Protein AF-A0A4Q2Y7Y5-F1 (afdb_monomer_lite)

Radius of gyration: 33.02 Å; chains: 1; bounding box: 94×94×62 Å

Foldseek 3Di:
DDDDDPVVVVVVVVVPDDDDDDDDDDDDDDDDDDPDDDDDPDDDDDDDDDDDPDDDDDDDDDDDDDDDDDDDDDDDDDDDDDDPDDPDDPPPPPPPPQAFDDPLQAQFFFKWKFFWAAADPQLQKTWTQTQDTDGDPRGPRNCNVVSHRDTHIEGFDWDQDPVRDTDGDPLRSVLSNQDDGQWIDMFGWGQDVVVNHTYGPDRGPHTDGNPPPDDPPPPPPPPDPPPPPPPDDDDDDDDDDDPDDDDDDDDDDDD

Sequence (255 aa):
SCHAPKWVERIARAAASAPADSNSKVPPAAPEPKPTETPPPAPPVPTPAPPAPAPSAPAPGPSVPAESTPPAPAPSKAGDPPIKTPAGAPVEPPRMIDGGVPPAAAGFQGTIKGCVETIGRKQSSFHMKLISATPDSEGKAAKPESLISAVVLVVQGMDRSPDNKWTPKPGHHEWIAAVKPGDLVTVRIRYYKPLNCFRLIEVPPEPVPCDIPLPPKPAVSKPSPVPPASDSSVVPPTAPAPPPQTPAPAQQAAK

Secondary structure (DSSP, 8-state):
--PPPTTHHHHHTTSS----------PPPPPPPPP-PPPPPPPPPPPPPPPPPPPPPPPPPPPPPP--PPPPPPPPPP--------S----PPP---TTPPPGGGTT-EEEEEEEEEEE-TTSSEEEEEEEEEEE-TT---S-GGGGTT-EEEEE--EEE-TTS-EEE-HHHHHHHHH--TTEEEEEEEEEEGGGTEEEESSPPSPPEE--S-PPP------PPPPPP------PPPPPPPPPPPPPPPP-----

Structure (mmCIF, N/CA/C/O backbone):
data_AF-A0A4Q2Y7Y5-F1
#
_entry.id   AF-A0A4Q2Y7Y5-F1
#
loop_
_atom_site.group_PDB
_atom_site.id
_atom_site.type_symbol
_atom_site.label_atom_id
_atom_site.label_alt_id
_atom_site.label_comp_id
_atom_site.label_asym_id
_atom_site.label_entity_id
_atom_site.label_seq_id
_atom_site.pdbx_PDB_ins_code
_atom_site.Cartn_x
_atom_site.Cartn_y
_atom_site.Cartn_z
_atom_site.occupancy
_atom_site.B_iso_or_equiv
_atom_site.auth_seq_id
_atom_site.auth_comp_id
_atom_site.auth_asym_id
_atom_site.auth_atom_id
_atom_site.pdbx_PDB_model_num
ATOM 1 N N . SER A 1 1 ? 13.979 -34.528 0.436 1.00 35.06 1 SER A N 1
ATOM 2 C CA . SER A 1 1 ? 14.559 -33.801 -0.708 1.00 35.06 1 SER A CA 1
ATOM 3 C C . SER A 1 1 ? 13.526 -32.882 -1.321 1.00 35.06 1 SER A C 1
ATOM 5 O O . SER A 1 1 ? 12.565 -33.359 -1.908 1.00 35.06 1 SER A O 1
ATOM 7 N N . CYS A 1 2 ? 13.672 -31.573 -1.122 1.00 33.53 2 CYS A N 1
ATOM 8 C CA . CYS A 1 2 ? 12.754 -30.575 -1.666 1.00 33.53 2 CYS A CA 1
ATOM 9 C C . CYS A 1 2 ? 13.192 -30.221 -3.091 1.00 33.53 2 CYS A C 1
ATOM 11 O O . CYS A 1 2 ? 14.282 -29.689 -3.286 1.00 33.53 2 CYS A O 1
ATOM 13 N N . HIS A 1 3 ? 12.358 -30.539 -4.081 1.00 35.41 3 HIS A N 1
ATOM 14 C CA . HIS A 1 3 ? 12.592 -30.150 -5.468 1.00 35.41 3 HIS A CA 1
ATOM 15 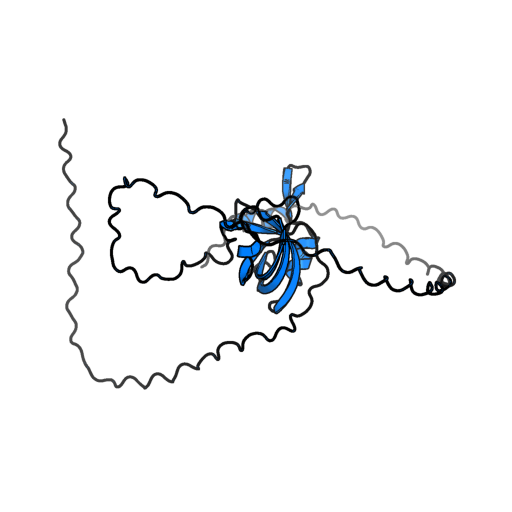C C . HIS A 1 3 ? 12.434 -28.633 -5.621 1.00 35.41 3 HIS A C 1
ATOM 17 O O . HIS A 1 3 ? 11.351 -28.085 -5.416 1.00 35.41 3 HIS A O 1
ATOM 23 N N . ALA A 1 4 ? 13.519 -27.958 -5.998 1.00 35.72 4 ALA A N 1
ATOM 24 C CA . ALA A 1 4 ? 13.473 -26.568 -6.423 1.00 35.72 4 ALA A CA 1
ATOM 25 C C . ALA A 1 4 ? 12.677 -26.439 -7.742 1.00 35.72 4 ALA A C 1
ATOM 27 O O . ALA A 1 4 ? 12.780 -27.304 -8.617 1.00 35.72 4 ALA A O 1
ATOM 28 N N . PRO A 1 5 ? 11.871 -25.378 -7.918 1.00 44.16 5 PRO A N 1
ATOM 29 C CA . PRO A 1 5 ? 11.086 -25.184 -9.131 1.00 44.16 5 PRO A CA 1
ATOM 30 C C . PRO A 1 5 ? 11.977 -24.781 -10.324 1.00 44.16 5 PRO A C 1
ATOM 32 O O . PRO A 1 5 ? 12.793 -23.864 -10.228 1.00 44.16 5 PRO A O 1
ATOM 35 N N . LYS A 1 6 ? 11.765 -25.441 -11.475 1.00 51.66 6 LYS A N 1
ATOM 36 C CA . LYS A 1 6 ? 12.567 -25.395 -12.726 1.00 51.66 6 LYS A CA 1
ATOM 37 C C . LYS A 1 6 ? 12.853 -24.005 -13.324 1.00 51.66 6 LYS A C 1
ATOM 39 O O . LYS A 1 6 ? 13.652 -23.891 -14.248 1.00 51.66 6 LYS A O 1
ATOM 44 N N . TRP A 1 7 ? 12.225 -22.935 -12.836 1.00 50.72 7 TRP A N 1
ATOM 45 C CA . TRP A 1 7 ? 12.519 -21.576 -13.304 1.00 50.72 7 TRP A CA 1
ATOM 46 C C . TRP A 1 7 ? 13.827 -21.011 -12.719 1.00 50.72 7 TRP A C 1
ATOM 48 O O . TRP A 1 7 ? 14.422 -20.127 -13.330 1.00 50.72 7 TRP A O 1
ATOM 58 N N . VAL A 1 8 ? 14.319 -21.565 -11.601 1.00 52.50 8 VAL A 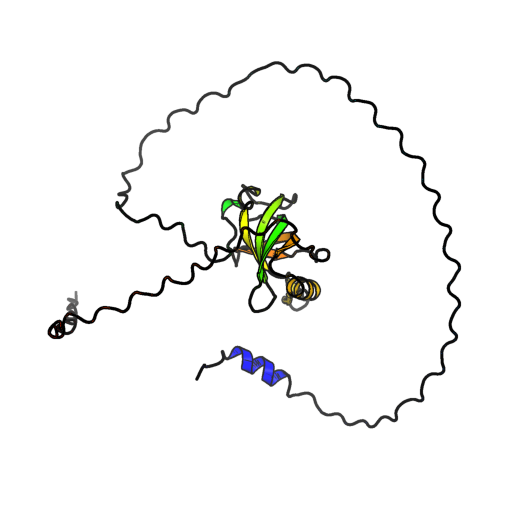N 1
ATOM 59 C CA . VAL A 1 8 ? 15.595 -21.169 -10.972 1.00 52.50 8 VAL A CA 1
ATOM 60 C C . VAL A 1 8 ? 16.810 -21.649 -11.789 1.00 52.50 8 VAL A C 1
ATOM 62 O O . VAL A 1 8 ? 17.796 -20.923 -11.903 1.00 52.50 8 VAL A O 1
ATOM 65 N N . GLU A 1 9 ? 16.726 -22.801 -12.468 1.00 46.69 9 GLU A N 1
ATOM 66 C CA . GLU A 1 9 ? 17.819 -23.315 -13.320 1.00 46.69 9 GLU A CA 1
ATOM 67 C C . GLU A 1 9 ? 18.062 -22.479 -14.589 1.00 46.69 9 GLU A C 1
ATOM 69 O O . GLU A 1 9 ? 19.177 -22.460 -15.113 1.00 46.69 9 GLU A O 1
ATOM 74 N N . ARG A 1 10 ? 17.061 -21.734 -15.081 1.00 51.25 10 ARG A N 1
ATOM 75 C CA . ARG A 1 10 ? 17.240 -20.873 -16.266 1.00 51.25 10 ARG A CA 1
ATOM 76 C C . ARG A 1 10 ? 18.040 -19.602 -15.982 1.00 51.25 10 ARG A C 1
ATOM 78 O O . ARG A 1 10 ? 18.665 -19.090 -16.903 1.00 51.25 10 ARG A O 1
ATOM 85 N N . ILE A 1 11 ? 18.059 -19.117 -14.740 1.00 53.19 11 ILE A N 1
ATOM 86 C CA . ILE A 1 11 ? 18.820 -17.913 -14.367 1.00 53.19 11 ILE A CA 1
ATOM 87 C C . ILE A 1 11 ? 20.290 -18.272 -14.102 1.00 53.19 11 ILE A C 1
ATOM 89 O O . ILE A 1 11 ? 21.182 -17.540 -14.521 1.00 53.19 11 ILE A O 1
ATOM 93 N N . ALA A 1 12 ? 20.562 -19.448 -13.526 1.00 47.31 12 ALA A N 1
ATOM 94 C CA . ALA A 1 12 ? 21.932 -19.916 -13.299 1.00 47.31 12 ALA A CA 1
ATOM 95 C C . ALA A 1 12 ? 22.695 -20.222 -14.604 1.00 47.31 12 ALA A C 1
ATOM 97 O O . ALA A 1 12 ? 23.907 -20.035 -14.669 1.00 47.31 12 ALA A O 1
ATOM 98 N N . ARG A 1 13 ? 22.001 -20.638 -15.675 1.00 45.50 13 ARG A N 1
ATOM 99 C CA . ARG A 1 13 ? 22.648 -20.956 -16.961 1.00 45.50 13 ARG A CA 1
ATOM 100 C C . ARG A 1 13 ? 22.966 -19.719 -17.822 1.00 45.50 13 ARG A C 1
ATOM 102 O O . ARG A 1 13 ? 23.762 -19.830 -18.745 1.00 45.50 13 ARG A O 1
ATOM 109 N N . ALA A 1 14 ? 22.411 -18.546 -17.506 1.00 42.81 14 ALA A N 1
ATOM 110 C CA . ALA A 1 14 ? 22.716 -17.296 -18.215 1.00 42.81 14 ALA A CA 1
ATOM 111 C C . ALA A 1 14 ? 23.972 -16.574 -17.681 1.00 42.81 14 ALA A C 1
ATOM 113 O O . ALA A 1 14 ? 24.512 -15.712 -18.365 1.00 42.81 14 ALA A O 1
ATOM 114 N N . ALA A 1 15 ? 24.470 -16.944 -16.495 1.00 46.69 15 ALA A N 1
ATOM 115 C CA . ALA A 1 15 ? 25.671 -16.351 -15.896 1.00 46.69 15 ALA A CA 1
ATOM 116 C C . ALA A 1 15 ? 26.984 -17.079 -16.265 1.00 46.69 15 ALA A C 1
ATOM 118 O O . ALA A 1 15 ? 28.058 -16.628 -15.885 1.00 46.69 15 ALA A O 1
ATOM 119 N N . ALA A 1 16 ? 26.917 -18.190 -17.009 1.00 46.44 16 ALA A N 1
ATOM 120 C CA . ALA A 1 16 ? 28.068 -19.048 -17.323 1.00 46.44 16 ALA A CA 1
ATOM 121 C C . ALA A 1 16 ? 28.578 -18.920 -18.775 1.00 46.44 16 ALA A C 1
ATOM 123 O O . ALA A 1 16 ? 29.271 -19.800 -19.278 1.00 46.44 16 ALA A O 1
ATOM 124 N N . SER A 1 17 ? 28.233 -17.845 -19.486 1.00 46.88 17 SER A N 1
ATOM 125 C CA . SER A 1 17 ? 28.748 -17.581 -20.839 1.00 46.88 17 SER A CA 1
ATOM 126 C C . SER A 1 17 ? 29.093 -16.106 -21.005 1.00 46.88 17 SER A C 1
ATOM 128 O O . SER A 1 17 ? 28.472 -15.390 -21.781 1.00 46.88 17 SER A O 1
ATOM 130 N N . ALA A 1 18 ? 30.090 -15.657 -20.247 1.00 47.81 18 ALA A N 1
ATOM 131 C CA . ALA A 1 18 ? 30.876 -14.486 -20.608 1.00 47.81 18 ALA A CA 1
ATOM 132 C C . ALA A 1 18 ? 32.252 -14.992 -21.083 1.00 47.81 18 ALA A C 1
ATOM 134 O O . ALA A 1 18 ? 32.882 -15.760 -20.349 1.00 47.81 18 ALA A O 1
ATOM 135 N N . PRO A 1 19 ? 32.706 -14.650 -22.301 1.00 49.81 19 PRO A N 1
ATOM 136 C CA . PRO A 1 19 ? 34.042 -15.007 -22.755 1.00 49.81 19 PRO A CA 1
ATOM 137 C C . PRO A 1 19 ? 35.094 -14.277 -21.911 1.00 49.81 19 PRO A C 1
ATOM 139 O O . PRO A 1 19 ? 34.982 -13.084 -21.632 1.00 49.81 19 PRO A O 1
ATOM 142 N N . ALA A 1 20 ? 36.108 -15.026 -21.484 1.00 51.50 20 ALA A N 1
ATOM 143 C CA . ALA A 1 20 ? 37.294 -14.500 -20.835 1.00 51.50 20 ALA A CA 1
ATOM 144 C C . ALA A 1 20 ? 38.213 -13.877 -21.896 1.00 51.50 20 ALA A C 1
ATOM 146 O O . ALA A 1 20 ? 39.019 -14.577 -22.505 1.00 51.50 20 ALA A O 1
ATOM 147 N N . ASP A 1 21 ? 38.093 -12.570 -22.116 1.00 46.44 21 ASP A N 1
ATOM 148 C CA . ASP A 1 21 ? 39.104 -11.799 -22.837 1.00 46.44 21 ASP A CA 1
ATOM 149 C C . ASP A 1 21 ? 40.183 -11.327 -21.855 1.00 46.44 21 ASP A C 1
ATOM 151 O O . ASP A 1 21 ? 40.022 -10.371 -21.094 1.00 46.44 21 ASP A O 1
ATOM 155 N N . SER A 1 22 ? 41.306 -12.045 -21.880 1.00 53.91 22 SER A N 1
ATOM 156 C CA . SER A 1 22 ? 42.586 -11.609 -21.330 1.00 53.91 22 SER A CA 1
ATOM 157 C C . SER A 1 22 ? 43.084 -10.395 -22.106 1.00 53.91 22 SER A C 1
ATOM 159 O O . SER A 1 22 ? 43.519 -10.520 -23.248 1.00 53.91 22 SER A O 1
ATOM 161 N N . ASN A 1 23 ? 43.112 -9.229 -21.465 1.00 47.34 23 ASN A N 1
ATOM 162 C CA . ASN A 1 23 ? 43.961 -8.135 -21.915 1.00 47.34 23 ASN A CA 1
ATOM 163 C C . ASN A 1 23 ? 44.661 -7.502 -20.709 1.00 47.34 23 ASN A C 1
ATOM 165 O O . ASN A 1 23 ? 44.086 -6.704 -19.969 1.00 47.34 23 ASN A O 1
ATOM 169 N N . SER A 1 24 ? 45.913 -7.910 -20.499 1.00 52.41 24 SER A N 1
ATOM 170 C CA . SER A 1 24 ? 46.836 -7.305 -19.544 1.00 52.41 24 SER A CA 1
ATOM 171 C C . SER A 1 24 ? 47.110 -5.862 -19.955 1.00 52.41 24 SER A C 1
ATOM 173 O O . SER A 1 24 ? 47.958 -5.597 -20.806 1.00 52.41 24 SER A O 1
ATOM 175 N N . LYS A 1 25 ? 46.398 -4.915 -19.341 1.00 51.75 25 LYS A N 1
ATOM 176 C CA . LYS A 1 25 ? 46.690 -3.488 -19.452 1.00 51.75 25 LYS A CA 1
ATOM 177 C C . LYS A 1 25 ? 47.296 -3.006 -18.138 1.00 51.75 25 LYS A C 1
ATOM 179 O O . LYS A 1 25 ? 46.678 -3.093 -17.083 1.00 51.75 25 LYS A O 1
ATOM 184 N N . VAL A 1 26 ? 48.537 -2.544 -18.245 1.00 55.25 26 VAL A N 1
ATOM 185 C CA . VAL A 1 26 ? 49.331 -1.875 -17.208 1.00 55.25 26 VAL A CA 1
ATOM 186 C C . VAL A 1 26 ? 48.464 -0.844 -16.464 1.00 55.25 26 VAL A C 1
ATOM 188 O O . VAL A 1 26 ? 47.755 -0.084 -17.132 1.00 55.25 26 VAL A O 1
ATOM 191 N N . PRO A 1 27 ? 48.487 -0.797 -15.117 1.00 55.88 27 PRO A N 1
ATOM 192 C CA . PRO A 1 27 ? 47.722 0.195 -14.373 1.00 55.88 27 PRO A CA 1
ATOM 193 C C . PRO A 1 27 ? 48.219 1.611 -14.721 1.00 55.88 27 PRO A C 1
ATOM 195 O O . PRO A 1 27 ? 49.431 1.841 -14.734 1.00 55.88 27 PRO A O 1
ATOM 198 N N . PRO A 1 28 ? 47.320 2.563 -15.026 1.00 62.41 28 PRO A N 1
ATOM 199 C CA . PRO A 1 28 ? 47.702 3.955 -15.216 1.00 62.41 28 PRO A CA 1
ATOM 200 C C . PRO A 1 28 ? 48.254 4.531 -13.906 1.00 62.41 28 PRO A C 1
ATOM 202 O O . PRO A 1 28 ? 47.794 4.184 -12.818 1.00 62.41 28 PRO A O 1
ATOM 205 N N . ALA A 1 29 ? 49.259 5.400 -14.032 1.00 66.12 29 ALA A N 1
ATOM 206 C CA . ALA A 1 29 ? 49.866 6.120 -12.921 1.00 66.12 29 ALA A CA 1
ATOM 207 C C . ALA A 1 29 ? 48.802 6.835 -12.072 1.00 66.12 29 ALA A C 1
ATOM 209 O O . ALA A 1 29 ? 47.801 7.330 -12.598 1.00 66.12 29 ALA A O 1
ATOM 210 N N . ALA A 1 30 ? 49.032 6.866 -10.758 1.00 70.88 30 ALA A N 1
ATOM 211 C CA . ALA A 1 30 ? 48.158 7.524 -9.798 1.00 70.88 30 ALA A CA 1
ATOM 212 C C . ALA A 1 30 ? 47.899 8.985 -10.223 1.00 70.88 30 ALA A C 1
ATOM 214 O O . ALA A 1 30 ? 48.859 9.690 -10.543 1.00 70.88 30 ALA A O 1
ATOM 215 N N . PRO A 1 31 ? 46.635 9.441 -10.252 1.00 66.38 31 PRO A N 1
ATOM 216 C CA . PRO A 1 31 ? 46.319 10.815 -10.616 1.00 66.38 31 PRO A CA 1
ATOM 217 C C . PRO A 1 31 ? 46.922 11.782 -9.591 1.00 66.38 31 PRO A C 1
ATOM 219 O O . PRO A 1 31 ? 46.813 11.560 -8.383 1.00 66.38 31 PRO A O 1
ATOM 222 N N . GLU A 1 32 ? 47.551 12.854 -10.077 1.00 70.44 32 GLU A N 1
ATOM 223 C CA . GLU A 1 32 ? 48.005 13.962 -9.236 1.00 70.44 32 GLU A CA 1
ATOM 224 C C . GLU A 1 32 ? 46.836 14.526 -8.407 1.00 70.44 32 GLU A C 1
ATOM 226 O O . GLU A 1 32 ? 45.703 14.604 -8.902 1.00 70.44 32 GLU A O 1
ATOM 231 N N . PRO A 1 33 ? 47.081 14.920 -7.144 1.00 69.56 33 PRO A N 1
ATOM 232 C CA . PRO A 1 33 ? 46.052 15.500 -6.296 1.00 69.56 33 PRO A CA 1
ATOM 233 C C . PRO A 1 33 ? 45.528 16.792 -6.930 1.00 69.56 33 PRO A C 1
ATOM 235 O O . PRO A 1 33 ? 46.255 17.770 -7.101 1.00 69.56 33 PRO A O 1
ATOM 238 N N . LYS A 1 34 ? 44.240 16.783 -7.286 1.00 72.19 34 LYS A N 1
ATOM 239 C CA . LYS A 1 34 ? 43.528 17.955 -7.798 1.00 72.19 34 LYS A CA 1
ATOM 240 C C . LYS A 1 34 ? 43.601 19.083 -6.751 1.00 72.19 34 LYS A C 1
ATOM 242 O O . LYS A 1 34 ? 43.356 18.799 -5.576 1.00 72.19 34 LYS A O 1
ATOM 247 N N . PRO A 1 35 ? 43.891 20.339 -7.141 1.00 70.56 35 PRO A N 1
ATOM 248 C CA . PRO A 1 35 ? 43.845 21.473 -6.226 1.00 70.56 35 PRO A CA 1
ATOM 249 C C . PRO A 1 35 ? 42.478 21.539 -5.544 1.00 70.56 35 PRO A C 1
ATOM 251 O O . PRO A 1 35 ? 41.444 21.523 -6.214 1.00 70.56 35 PRO A O 1
ATOM 254 N N . THR A 1 36 ? 42.477 21.586 -4.214 1.00 76.19 36 THR A N 1
ATOM 255 C CA . THR A 1 36 ? 41.274 21.820 -3.416 1.00 76.19 36 THR A CA 1
ATOM 256 C C . THR A 1 36 ? 40.763 23.219 -3.735 1.00 76.19 36 THR A C 1
ATOM 258 O O . THR A 1 36 ? 41.331 24.210 -3.279 1.00 76.19 36 THR A O 1
ATOM 261 N N . GLU A 1 37 ? 39.718 23.309 -4.556 1.00 72.00 37 GLU A N 1
ATOM 262 C CA . GLU A 1 37 ? 39.041 24.574 -4.814 1.00 72.00 37 GLU A CA 1
ATOM 263 C C . GLU A 1 37 ? 38.382 25.054 -3.519 1.00 72.00 37 GLU A C 1
ATOM 265 O O . GLU A 1 37 ? 37.555 24.361 -2.921 1.00 72.00 37 GLU A O 1
ATOM 270 N N . THR A 1 38 ? 38.783 26.244 -3.071 1.00 75.94 38 THR A N 1
ATOM 271 C CA . THR A 1 38 ? 38.128 26.964 -1.981 1.00 75.94 38 THR A CA 1
ATOM 272 C C . THR A 1 38 ? 36.647 27.121 -2.329 1.00 75.94 38 THR A C 1
ATOM 274 O O . THR A 1 38 ? 36.343 27.639 -3.408 1.00 75.94 38 THR A O 1
ATOM 277 N N . PRO A 1 39 ? 35.715 26.685 -1.462 1.00 79.88 39 PRO A N 1
ATOM 278 C CA . PRO A 1 39 ? 34.297 26.796 -1.757 1.00 79.88 39 PRO A CA 1
ATOM 279 C C . PRO A 1 39 ? 33.917 28.270 -1.962 1.00 79.88 39 PRO A C 1
ATOM 281 O O . PRO A 1 39 ? 34.424 29.139 -1.242 1.00 79.88 39 PRO A O 1
ATOM 284 N N . PRO A 1 40 ? 33.035 28.572 -2.931 1.00 82.50 40 PRO A N 1
ATOM 285 C CA . PRO A 1 40 ? 32.536 29.923 -3.123 1.00 82.50 40 PRO A CA 1
ATOM 286 C C . PRO A 1 40 ? 31.865 30.424 -1.833 1.00 82.50 40 PRO A C 1
ATOM 288 O O . PRO A 1 40 ? 31.285 29.622 -1.091 1.00 82.50 40 PRO A O 1
ATOM 291 N N . PRO A 1 41 ? 31.943 31.735 -1.541 1.00 83.19 41 PRO A N 1
ATOM 292 C CA . PRO A 1 41 ? 31.310 32.310 -0.36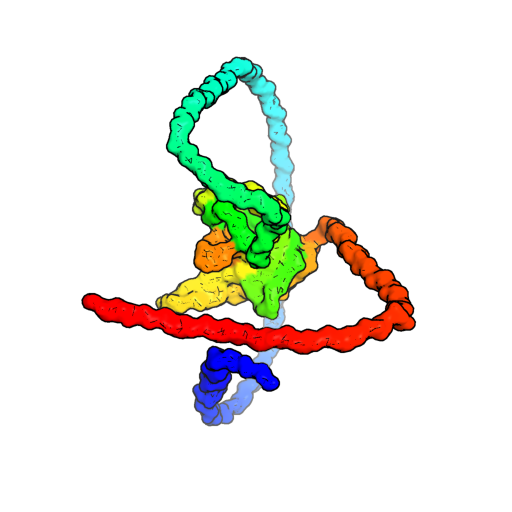3 1.00 83.19 41 PRO A CA 1
ATOM 293 C C . PRO A 1 41 ? 29.820 31.964 -0.344 1.00 83.19 41 PRO A C 1
ATOM 295 O O . PRO A 1 41 ? 29.145 32.009 -1.375 1.00 83.19 41 PRO A O 1
ATOM 298 N N . ALA A 1 42 ? 29.325 31.596 0.839 1.00 80.00 42 ALA A N 1
ATOM 299 C CA . ALA A 1 42 ? 27.927 31.249 1.031 1.00 80.00 42 ALA A CA 1
ATOM 300 C C . ALA A 1 42 ? 27.026 32.396 0.534 1.00 80.00 42 ALA A C 1
ATOM 302 O O . ALA A 1 42 ? 27.330 33.565 0.797 1.00 80.00 42 ALA A O 1
ATOM 303 N N . PRO A 1 43 ? 25.929 32.089 -0.183 1.00 84.31 43 PRO A N 1
ATOM 304 C CA . PRO A 1 43 ? 24.984 33.111 -0.600 1.00 84.31 43 PRO A CA 1
ATOM 305 C C . PRO A 1 43 ? 24.435 33.849 0.631 1.00 84.31 43 PRO A C 1
ATOM 307 O O . PRO A 1 43 ? 24.294 33.241 1.699 1.00 84.31 43 PRO A O 1
ATOM 310 N N . PRO A 1 44 ? 24.122 35.151 0.508 1.00 83.50 44 PRO A N 1
ATOM 311 C CA . PRO A 1 44 ? 23.546 35.914 1.604 1.00 83.50 44 PRO A CA 1
ATOM 312 C C . PRO A 1 44 ? 22.268 35.232 2.095 1.00 83.50 44 PRO A C 1
ATOM 314 O O . PRO A 1 44 ? 21.406 34.847 1.301 1.00 83.50 44 PRO A O 1
ATOM 317 N N . VAL A 1 45 ? 22.161 35.076 3.415 1.00 80.12 45 VAL A N 1
ATOM 318 C CA . VAL A 1 45 ? 20.962 34.539 4.060 1.00 80.12 45 VAL A CA 1
ATOM 319 C C . VAL A 1 45 ? 19.793 35.466 3.712 1.00 80.12 45 VAL A C 1
ATOM 321 O O . VAL A 1 45 ? 19.896 36.669 3.968 1.00 80.12 45 VAL A O 1
ATOM 324 N N . PRO A 1 46 ? 18.699 34.960 3.115 1.00 79.19 46 PRO A N 1
ATOM 325 C CA . PRO A 1 46 ? 17.551 35.793 2.801 1.00 79.19 46 PRO A CA 1
ATOM 326 C C . PRO A 1 46 ? 16.965 36.359 4.095 1.00 79.19 46 PRO A C 1
ATOM 328 O O . PRO A 1 46 ? 16.608 35.616 5.012 1.00 79.19 46 PRO A O 1
ATOM 331 N N . THR A 1 47 ? 16.871 37.687 4.162 1.00 85.69 47 THR A N 1
ATOM 332 C CA . THR A 1 47 ? 16.160 38.391 5.229 1.00 85.69 47 THR A CA 1
ATOM 333 C C . THR A 1 47 ? 14.718 37.877 5.276 1.00 85.69 47 THR A C 1
ATOM 335 O O . THR A 1 47 ? 14.051 37.888 4.236 1.00 85.69 47 THR A O 1
ATOM 338 N N . PRO A 1 48 ? 14.218 37.420 6.439 1.00 81.12 48 PRO A N 1
ATOM 339 C CA . PRO A 1 48 ? 12.846 36.952 6.569 1.00 81.12 48 PRO A CA 1
ATOM 340 C C . PRO A 1 48 ? 11.869 38.028 6.097 1.00 81.12 48 PRO A C 1
ATOM 342 O O . PRO A 1 48 ? 11.940 39.178 6.536 1.00 81.12 48 PRO A O 1
ATOM 345 N N . ALA A 1 49 ? 10.959 37.650 5.200 1.00 83.56 49 ALA A N 1
ATOM 346 C CA . ALA A 1 49 ? 9.853 38.512 4.822 1.00 83.56 49 ALA A CA 1
ATOM 347 C C . ALA A 1 49 ? 9.027 38.854 6.076 1.00 83.56 49 ALA A C 1
ATOM 349 O O . ALA A 1 49 ? 8.835 37.984 6.935 1.00 83.56 49 ALA A O 1
ATOM 350 N N . PRO A 1 50 ? 8.539 40.099 6.206 1.00 85.38 50 PRO A N 1
ATOM 351 C CA . PRO A 1 50 ? 7.658 40.464 7.301 1.00 85.38 50 PRO A CA 1
ATOM 352 C C . PRO A 1 50 ? 6.426 39.544 7.306 1.00 85.38 50 PRO A C 1
ATOM 354 O O . PRO A 1 50 ? 5.946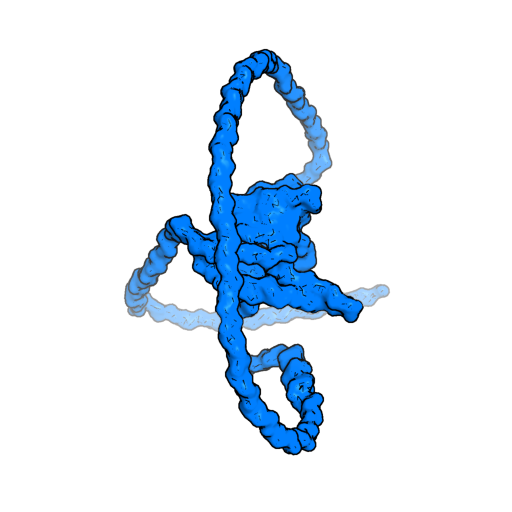 39.154 6.235 1.00 85.38 50 PRO A O 1
ATOM 357 N N . PRO A 1 51 ? 5.913 39.177 8.491 1.00 80.00 51 PRO A N 1
ATOM 358 C CA . PRO A 1 51 ? 4.747 38.314 8.598 1.00 80.00 51 PRO A CA 1
ATOM 359 C C . PRO A 1 51 ? 3.566 38.930 7.845 1.00 80.00 51 PRO A C 1
ATOM 361 O O . PRO A 1 51 ? 3.277 40.121 7.979 1.00 80.00 51 PRO A O 1
ATOM 364 N N . ALA A 1 52 ? 2.895 38.105 7.039 1.00 79.81 52 ALA A N 1
ATOM 365 C CA . ALA A 1 52 ? 1.686 38.505 6.340 1.00 79.81 52 ALA A CA 1
ATOM 366 C C . ALA A 1 52 ? 0.636 39.003 7.355 1.00 79.81 52 ALA A C 1
ATOM 368 O O . ALA A 1 52 ? 0.523 38.428 8.444 1.00 79.81 52 ALA A O 1
ATOM 369 N N . PRO A 1 53 ? -0.130 40.059 7.028 1.00 77.56 53 PRO A N 1
ATOM 370 C CA . PRO A 1 53 ? -1.196 40.541 7.894 1.00 77.56 53 PRO A CA 1
ATOM 371 C C . PRO A 1 53 ? -2.194 39.414 8.177 1.00 77.56 53 PRO A C 1
ATOM 373 O O . PRO A 1 53 ? -2.563 38.650 7.283 1.00 77.56 53 PRO A O 1
ATOM 376 N N . ALA A 1 54 ? -2.607 39.307 9.441 1.00 76.62 54 ALA A N 1
ATOM 377 C CA . ALA A 1 54 ? -3.560 38.302 9.885 1.00 76.62 54 ALA A CA 1
ATOM 378 C C . ALA A 1 54 ? -4.858 38.393 9.058 1.00 76.62 54 ALA A C 1
ATOM 380 O O . ALA A 1 54 ? -5.358 39.502 8.837 1.00 76.62 54 ALA A O 1
ATOM 381 N N . PRO A 1 55 ? -5.419 37.258 8.599 1.00 73.94 55 PRO A N 1
ATOM 382 C CA . PRO A 1 55 ? -6.678 37.262 7.871 1.00 73.94 55 PRO A CA 1
ATOM 383 C C . PRO A 1 55 ? -7.771 37.867 8.754 1.00 73.94 55 PRO A C 1
ATOM 385 O O . PRO A 1 55 ? -7.970 37.455 9.898 1.00 73.94 55 PRO A O 1
ATOM 388 N N . SER A 1 56 ? -8.461 38.876 8.222 1.00 73.88 56 SER A N 1
ATOM 389 C CA . SER A 1 56 ? -9.619 39.473 8.879 1.00 73.88 56 SER A CA 1
ATOM 390 C C . SER A 1 56 ? -10.684 38.407 9.129 1.00 73.88 56 SER A C 1
ATOM 392 O O . SER A 1 56 ? -10.926 37.544 8.283 1.00 73.88 56 SER A O 1
ATOM 394 N N . ALA A 1 57 ? -11.302 38.470 10.308 1.00 73.19 57 ALA A N 1
ATOM 395 C CA . ALA A 1 57 ? -12.340 37.541 10.724 1.00 73.19 57 ALA A CA 1
ATOM 396 C C . ALA A 1 57 ? -13.472 37.472 9.677 1.00 73.19 57 ALA A C 1
ATOM 398 O O . ALA A 1 57 ? -13.901 38.517 9.178 1.00 73.19 57 ALA A O 1
ATOM 399 N N . PRO A 1 58 ? -13.966 36.268 9.333 1.00 67.88 58 PRO A N 1
ATOM 400 C CA . PRO A 1 58 ? -15.077 36.125 8.406 1.00 67.88 58 PRO A CA 1
ATOM 401 C C . PRO A 1 58 ? -16.328 36.796 8.978 1.00 67.88 58 PRO A C 1
ATOM 403 O O . PRO A 1 58 ? -16.681 36.605 10.143 1.00 67.88 58 PRO A O 1
ATOM 406 N N . ALA A 1 59 ? -16.993 37.595 8.143 1.00 71.19 59 ALA A N 1
ATOM 407 C CA . ALA A 1 59 ? -18.271 38.200 8.480 1.00 71.19 59 ALA A CA 1
ATOM 408 C C . ALA A 1 59 ? -19.318 37.107 8.784 1.00 71.19 59 ALA A C 1
ATOM 410 O O . ALA A 1 59 ? -19.304 36.056 8.135 1.00 71.19 59 ALA A O 1
ATOM 411 N N . PRO A 1 60 ? -20.231 37.334 9.747 1.00 66.94 60 PRO A N 1
ATOM 412 C CA . PRO A 1 60 ? -21.298 36.393 10.061 1.00 66.94 60 PRO A CA 1
ATOM 413 C C . PRO A 1 60 ? -22.168 36.148 8.824 1.00 66.94 60 PRO A C 1
ATOM 415 O O . PRO A 1 60 ? -22.757 37.070 8.260 1.00 66.94 60 PRO A O 1
ATOM 418 N N . GLY A 1 61 ? -22.208 34.890 8.384 1.00 66.50 61 GLY A N 1
ATOM 419 C CA . GLY A 1 61 ? -23.010 34.468 7.241 1.00 66.50 61 GLY A CA 1
ATOM 420 C C . GLY A 1 61 ? -24.515 34.571 7.525 1.00 66.50 61 GLY A C 1
ATOM 421 O O . GLY A 1 61 ? -24.932 34.425 8.677 1.00 66.50 61 GLY A O 1
ATOM 422 N N . PRO A 1 62 ? -25.345 34.812 6.494 1.00 63.31 62 PRO A N 1
ATOM 423 C CA . PRO A 1 62 ? -26.792 34.867 6.648 1.00 63.31 62 PRO A CA 1
ATOM 424 C C . PRO A 1 62 ? -27.355 33.507 7.077 1.00 63.31 62 PRO A C 1
ATOM 426 O O . PRO A 1 62 ? -26.945 32.453 6.588 1.00 63.31 62 PRO A O 1
ATOM 429 N N . SER A 1 63 ? -28.318 33.550 7.995 1.00 59.19 63 SER A N 1
ATOM 430 C CA . SER A 1 63 ? -29.077 32.391 8.457 1.00 59.19 63 SER A CA 1
ATOM 431 C C . SER A 1 63 ? -29.827 31.746 7.292 1.00 59.19 63 SER A C 1
ATOM 433 O O . SER A 1 63 ? -30.704 32.363 6.689 1.00 59.19 63 SER A O 1
ATOM 435 N N . VAL A 1 64 ? -29.478 30.502 6.972 1.00 64.06 64 VAL A N 1
ATOM 436 C CA . VAL A 1 64 ? -30.219 29.689 6.003 1.00 64.06 64 VAL A CA 1
ATOM 437 C C . VAL A 1 64 ? -31.496 29.135 6.649 1.00 64.06 64 VAL A C 1
ATOM 439 O O . VAL A 1 64 ? -31.432 28.636 7.775 1.00 64.06 64 VAL A O 1
ATOM 442 N N . PRO A 1 65 ? -32.653 29.223 5.966 1.00 57.41 65 PRO A N 1
ATOM 443 C CA . PRO A 1 65 ? -33.909 28.668 6.446 1.00 57.41 65 PRO A CA 1
ATOM 444 C C . PRO A 1 65 ? -33.897 27.138 6.418 1.00 57.41 65 PRO A C 1
ATOM 446 O O . PRO A 1 65 ? -33.227 26.500 5.605 1.00 57.41 65 PRO A O 1
ATOM 449 N N . ALA A 1 66 ? -34.660 26.574 7.347 1.00 57.53 66 ALA A N 1
ATOM 450 C CA . ALA A 1 66 ? -34.881 25.152 7.496 1.00 57.53 66 ALA A CA 1
ATOM 451 C C . ALA A 1 66 ? -35.628 24.538 6.297 1.00 57.53 66 ALA A C 1
ATOM 453 O O . ALA A 1 66 ? -36.440 25.191 5.650 1.00 57.53 66 ALA A O 1
ATOM 454 N N . GLU A 1 67 ? -35.414 23.228 6.156 1.00 46.47 67 GLU A N 1
ATOM 455 C CA . GLU A 1 67 ? -36.393 22.244 5.687 1.00 46.47 67 GLU A CA 1
ATOM 456 C C . GLU A 1 67 ? -36.532 21.991 4.175 1.00 46.47 67 GLU A C 1
ATOM 458 O O . GLU A 1 67 ? -37.013 22.801 3.388 1.00 46.47 67 GLU A O 1
ATOM 463 N N . SER A 1 68 ? -36.222 20.749 3.795 1.00 44.69 68 SER A N 1
ATOM 464 C CA . SER A 1 68 ? -37.137 19.904 3.020 1.00 44.69 68 SER A CA 1
ATOM 465 C C . SER A 1 68 ? -36.719 18.445 3.184 1.00 44.69 68 SER A C 1
ATOM 467 O O . SER A 1 68 ? -35.709 17.994 2.644 1.00 44.69 68 SER A O 1
ATOM 469 N N . THR A 1 69 ? -37.493 17.714 3.983 1.00 59.56 69 THR A N 1
ATOM 470 C CA . THR A 1 69 ? -37.410 16.258 4.124 1.00 59.56 69 THR A CA 1
ATOM 471 C C . THR A 1 69 ? -37.777 15.604 2.783 1.00 59.56 69 THR A C 1
ATOM 473 O O . THR A 1 69 ? -38.830 15.928 2.232 1.00 59.56 69 THR A O 1
ATOM 476 N N . PRO A 1 70 ? -36.961 14.688 2.229 1.00 61.16 70 PRO A N 1
ATOM 477 C CA . PRO A 1 70 ? -37.322 13.974 1.008 1.00 61.16 70 PRO A CA 1
ATOM 478 C C . PRO A 1 70 ? -38.478 12.983 1.255 1.00 61.16 70 PRO A C 1
ATOM 480 O O . PRO A 1 70 ? -38.573 12.405 2.342 1.00 61.16 70 PRO A O 1
ATOM 483 N N . PRO A 1 71 ? -39.354 12.751 0.258 1.00 60.09 71 PRO A N 1
ATOM 484 C CA . PRO A 1 71 ? -40.464 11.815 0.381 1.00 60.09 71 PRO A CA 1
ATOM 485 C C . PRO A 1 71 ? -39.980 10.364 0.512 1.00 60.09 71 PRO A C 1
ATOM 487 O O . PRO A 1 71 ? -38.989 9.950 -0.092 1.00 60.09 71 PRO A O 1
ATOM 490 N N . ALA A 1 72 ? -40.720 9.590 1.307 1.00 58.75 72 ALA A N 1
ATOM 491 C CA . ALA A 1 72 ? -40.488 8.172 1.539 1.00 58.75 72 ALA A CA 1
ATOM 492 C C . ALA A 1 72 ? -40.561 7.348 0.231 1.00 58.75 72 ALA A C 1
ATOM 494 O O . ALA A 1 72 ? -41.436 7.601 -0.603 1.00 58.75 72 ALA A O 1
ATOM 495 N N . PRO A 1 73 ? -39.693 6.335 0.044 1.00 55.97 73 PRO A N 1
ATOM 496 C CA . PRO A 1 73 ? -39.752 5.454 -1.117 1.00 55.97 73 PRO A CA 1
ATOM 497 C C . PRO A 1 73 ? -40.974 4.522 -1.065 1.00 55.97 73 PRO A C 1
ATOM 499 O O . PRO A 1 73 ? -41.318 3.961 -0.025 1.00 55.97 73 PRO A O 1
ATOM 502 N N . ALA A 1 74 ? -41.620 4.355 -2.221 1.00 54.47 74 ALA A N 1
ATOM 503 C CA . ALA A 1 74 ? -42.789 3.505 -2.424 1.00 54.47 74 ALA A CA 1
ATOM 504 C C . ALA A 1 74 ? -42.492 2.001 -2.205 1.00 54.47 74 ALA A C 1
ATOM 506 O O . ALA A 1 74 ? -41.377 1.545 -2.482 1.00 54.47 74 ALA A O 1
ATOM 507 N N . PRO A 1 75 ? -43.488 1.199 -1.773 1.00 53.62 75 PRO A N 1
ATOM 508 C CA . PRO A 1 75 ? -43.329 -0.240 -1.587 1.00 53.62 75 PRO A CA 1
ATOM 509 C C . PRO A 1 75 ? -43.157 -0.954 -2.937 1.00 53.62 75 PRO A C 1
ATOM 511 O O . PRO A 1 75 ? -44.056 -0.968 -3.779 1.00 53.62 75 PRO A O 1
ATOM 514 N N . SER A 1 76 ? -41.986 -1.564 -3.138 1.00 54.41 76 SER A N 1
ATOM 515 C CA . SER A 1 76 ? -41.722 -2.436 -4.285 1.00 54.41 76 SER A CA 1
ATOM 516 C C . SER A 1 76 ? -42.492 -3.750 -4.152 1.00 54.41 76 SER A C 1
ATOM 518 O O . SER A 1 76 ? -42.495 -4.392 -3.103 1.00 54.41 76 SER A O 1
ATOM 520 N N . LYS A 1 77 ? -43.167 -4.116 -5.244 1.00 43.16 77 LYS A N 1
ATOM 521 C CA . LYS A 1 77 ? -43.980 -5.322 -5.405 1.00 43.16 77 LYS A CA 1
ATOM 522 C C . LYS A 1 77 ? -43.183 -6.595 -5.117 1.00 43.16 77 LYS A C 1
ATOM 524 O O . LYS A 1 77 ? -42.095 -6.797 -5.643 1.00 43.16 77 LYS A O 1
ATOM 529 N N . ALA A 1 78 ? -43.816 -7.458 -4.330 1.00 47.09 78 ALA A N 1
ATOM 530 C CA . ALA A 1 78 ? -43.455 -8.842 -4.086 1.00 47.09 78 ALA A CA 1
ATOM 531 C C . ALA A 1 78 ? -43.431 -9.663 -5.384 1.00 47.09 78 ALA A C 1
ATOM 533 O O . ALA A 1 78 ? -44.352 -9.563 -6.198 1.00 47.09 78 ALA A O 1
ATOM 534 N N . GLY A 1 79 ? -42.409 -10.505 -5.542 1.00 49.41 79 GLY A N 1
ATOM 535 C CA . GLY A 1 79 ? -42.349 -11.455 -6.648 1.00 49.41 79 GLY A CA 1
ATOM 536 C C . GLY A 1 79 ? -41.007 -12.149 -6.851 1.00 49.41 79 GLY A C 1
ATOM 537 O O . GLY A 1 79 ? -40.630 -12.332 -7.999 1.00 49.41 79 GLY A O 1
ATOM 538 N N . ASP A 1 80 ? -40.306 -12.548 -5.786 1.00 46.69 80 ASP A N 1
ATOM 539 C CA . ASP A 1 80 ? -39.184 -13.491 -5.894 1.00 46.69 80 ASP A CA 1
ATOM 540 C C . ASP A 1 80 ? -39.485 -14.750 -5.061 1.00 46.69 80 ASP A C 1
ATOM 542 O O . ASP A 1 80 ? -39.938 -14.629 -3.916 1.00 46.69 80 ASP A O 1
ATOM 546 N N . PRO A 1 81 ? -39.305 -15.964 -5.619 1.00 59.88 81 PRO A N 1
ATOM 547 C CA . PRO A 1 81 ? -39.584 -17.210 -4.917 1.00 59.88 81 PRO A CA 1
ATOM 548 C C . PRO A 1 81 ? -38.592 -17.448 -3.763 1.00 59.88 81 PRO A C 1
ATOM 550 O O . PRO A 1 81 ? -37.452 -16.981 -3.802 1.00 59.88 81 PRO A O 1
ATOM 553 N N . PRO A 1 82 ? -38.998 -18.203 -2.726 1.00 50.88 82 PRO A N 1
ATOM 554 C CA . PRO A 1 82 ? -38.206 -18.384 -1.517 1.00 50.88 82 PRO A CA 1
ATOM 555 C C . PRO A 1 82 ? -36.906 -19.142 -1.808 1.00 50.88 82 PRO A C 1
ATOM 557 O O . PRO A 1 82 ? -36.904 -20.353 -2.042 1.00 50.88 82 PRO A O 1
ATOM 560 N N . ILE A 1 83 ? -35.780 -18.431 -1.726 1.00 43.31 83 ILE A N 1
ATOM 561 C CA . ILE A 1 83 ? -34.463 -19.049 -1.584 1.00 43.31 83 ILE A CA 1
ATOM 562 C C . ILE A 1 83 ? -34.447 -19.747 -0.222 1.00 43.31 83 ILE A C 1
ATOM 564 O O . ILE A 1 83 ? -34.496 -19.119 0.835 1.00 43.31 83 ILE A O 1
ATOM 568 N N . LYS A 1 84 ? -34.413 -21.078 -0.261 1.00 40.22 84 LYS A N 1
ATOM 569 C CA . LYS A 1 84 ? -34.184 -21.950 0.892 1.00 40.22 84 LYS A CA 1
ATOM 570 C C . LYS A 1 84 ? -32.794 -21.641 1.461 1.00 40.22 84 LYS A C 1
ATOM 572 O O . LYS A 1 84 ? -31.794 -22.145 0.960 1.00 40.22 84 LYS A O 1
ATOM 577 N N . THR A 1 85 ? -32.731 -20.814 2.498 1.00 41.94 85 THR A N 1
ATOM 578 C CA . THR A 1 85 ? -31.522 -20.616 3.307 1.00 41.94 85 THR A CA 1
ATOM 579 C C . THR A 1 85 ? -31.318 -21.851 4.191 1.00 41.94 85 THR A C 1
ATOM 581 O O . THR A 1 85 ? -32.174 -22.119 5.038 1.00 41.94 85 THR A O 1
ATOM 584 N N . PRO A 1 86 ? -30.238 -22.637 4.030 1.00 46.22 86 PRO A N 1
ATOM 585 C CA . PRO A 1 86 ? -29.922 -23.691 4.984 1.00 46.22 86 PRO A CA 1
ATOM 586 C C . PRO A 1 86 ? -29.521 -23.066 6.325 1.00 46.22 86 PRO A C 1
ATOM 588 O O . PRO A 1 86 ? -28.649 -22.200 6.402 1.00 46.22 86 PRO A O 1
ATOM 591 N N . ALA A 1 87 ? -30.198 -23.502 7.383 1.00 48.59 87 ALA A N 1
ATOM 592 C CA . ALA A 1 87 ? -29.908 -23.130 8.756 1.00 48.59 87 ALA A CA 1
ATOM 593 C C . ALA A 1 87 ? -28.547 -23.691 9.206 1.00 48.59 87 ALA A C 1
ATOM 595 O O . ALA A 1 87 ? -28.241 -24.855 8.958 1.00 48.59 87 ALA A O 1
ATOM 596 N N . GLY A 1 88 ? -27.777 -22.881 9.939 1.00 47.22 88 GLY A N 1
ATOM 597 C CA . GLY A 1 88 ? -26.803 -23.402 10.905 1.00 47.22 88 GLY A CA 1
ATOM 598 C C . GLY A 1 88 ? -25.366 -23.630 10.427 1.00 47.22 88 GLY A C 1
ATOM 599 O O . GLY A 1 88 ? -24.693 -24.493 10.973 1.00 47.22 88 GLY A O 1
ATOM 600 N N . ALA A 1 89 ? -24.883 -22.864 9.451 1.00 38.62 89 ALA A N 1
ATOM 601 C CA . ALA A 1 89 ? -23.471 -22.481 9.335 1.00 38.62 89 ALA A CA 1
ATOM 602 C C . ALA A 1 89 ? -23.020 -21.575 10.506 1.00 38.62 89 ALA A C 1
ATOM 604 O O . ALA A 1 89 ? -23.595 -20.485 10.561 1.00 38.62 89 ALA A O 1
ATOM 605 N N . PRO A 1 90 ? -22.054 -21.870 11.407 1.00 44.53 90 PRO A N 1
ATOM 606 C CA . PRO A 1 90 ? -21.378 -20.786 12.119 1.00 44.53 90 PRO A CA 1
ATOM 607 C C . PRO A 1 90 ? -20.877 -19.812 11.052 1.00 44.53 90 PRO A C 1
ATOM 609 O O . PRO A 1 90 ? -20.161 -20.227 10.141 1.00 44.53 90 PRO A O 1
ATOM 612 N N . VAL A 1 91 ? -21.309 -18.550 11.106 1.00 35.34 91 VAL A N 1
ATOM 613 C CA . VAL A 1 91 ? -20.757 -17.492 10.256 1.00 35.34 91 VAL A CA 1
ATOM 614 C C . VAL A 1 91 ? -19.323 -17.291 10.728 1.00 35.34 91 VAL A C 1
ATOM 616 O O . VAL A 1 91 ? -19.035 -16.457 11.581 1.00 35.34 91 VAL A O 1
ATOM 619 N N . GLU A 1 92 ? -18.426 -18.140 10.235 1.00 31.97 92 GLU A N 1
ATOM 620 C CA . GLU A 1 92 ? -17.003 -17.890 10.303 1.00 31.97 92 GLU A CA 1
ATOM 621 C C . GLU A 1 92 ? -16.809 -16.589 9.514 1.00 31.97 92 GLU A C 1
ATOM 623 O O . GLU A 1 92 ? -17.233 -16.529 8.350 1.00 31.97 92 GLU A O 1
ATOM 628 N N . PRO A 1 93 ? -16.286 -15.511 10.133 1.00 41.12 93 PRO A N 1
ATOM 629 C CA . PRO A 1 93 ? -16.030 -14.278 9.407 1.00 41.12 93 PRO A CA 1
ATOM 630 C C . PRO A 1 93 ? -15.229 -14.659 8.163 1.00 41.12 93 PRO A C 1
ATOM 632 O O . PRO A 1 93 ? -14.302 -15.469 8.287 1.00 41.12 93 PRO A O 1
ATOM 635 N N . PRO A 1 94 ? -15.617 -14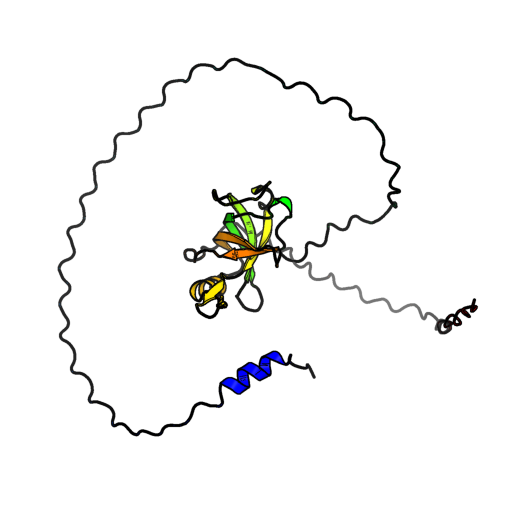.176 6.967 1.00 34.50 94 PRO A N 1
ATOM 636 C CA . PRO A 1 94 ? -14.999 -14.602 5.724 1.00 34.50 94 PRO A CA 1
ATOM 637 C C . PRO A 1 94 ? -13.495 -14.515 5.912 1.00 34.50 94 PRO A C 1
ATOM 639 O O . PRO A 1 94 ? -12.984 -13.445 6.252 1.00 34.50 94 PRO A O 1
ATOM 642 N N . ARG A 1 95 ? -12.810 -15.656 5.769 1.00 38.19 95 ARG A N 1
ATOM 643 C CA . ARG A 1 95 ? -11.351 -15.717 5.752 1.00 38.19 95 ARG A CA 1
ATOM 644 C C . ARG A 1 95 ? -10.920 -14.819 4.604 1.00 38.19 95 ARG A C 1
ATOM 646 O O . ARG A 1 95 ? -10.902 -15.250 3.452 1.00 38.19 95 ARG A O 1
ATOM 653 N N . MET A 1 96 ? -10.694 -13.539 4.899 1.00 39.56 96 MET A N 1
ATOM 654 C CA . MET A 1 96 ? -10.140 -12.598 3.948 1.00 39.56 96 MET A CA 1
ATOM 655 C C . MET A 1 96 ? -8.830 -13.223 3.521 1.00 39.56 96 MET A C 1
ATOM 657 O O . MET A 1 96 ? -7.949 -13.452 4.344 1.00 39.56 96 MET A O 1
ATOM 661 N N . ILE A 1 97 ? -8.757 -13.559 2.240 1.00 46.84 97 ILE A N 1
ATOM 662 C CA . ILE A 1 97 ? -7.514 -13.905 1.573 1.00 46.84 97 ILE A CA 1
ATOM 663 C C . ILE A 1 97 ? -6.528 -12.810 1.982 1.00 46.84 97 ILE A C 1
ATOM 665 O O . ILE A 1 97 ? -6.815 -11.637 1.729 1.00 46.84 97 ILE A O 1
ATOM 669 N N . ASP A 1 98 ? -5.467 -13.194 2.696 1.00 57.31 98 ASP A N 1
ATOM 670 C CA . ASP A 1 98 ? -4.448 -12.305 3.258 1.00 57.31 98 ASP A CA 1
ATOM 671 C C . ASP A 1 98 ? -4.221 -11.072 2.356 1.00 57.31 98 ASP A C 1
ATOM 673 O O . ASP A 1 98 ? -3.682 -11.186 1.254 1.00 57.31 98 ASP A O 1
ATOM 677 N N . GLY A 1 99 ? -4.692 -9.896 2.794 1.00 64.31 99 GLY A N 1
ATOM 678 C CA . GLY A 1 99 ? -4.366 -8.603 2.176 1.00 64.31 99 GLY A CA 1
ATOM 679 C C . GLY A 1 99 ? -5.177 -8.133 0.959 1.00 64.31 99 GLY A C 1
ATOM 680 O O . GLY A 1 99 ? -4.743 -7.190 0.292 1.00 64.31 99 GLY A O 1
ATOM 681 N N . GLY A 1 100 ? -6.320 -8.734 0.624 1.00 83.12 100 GLY A N 1
ATOM 682 C CA . GLY A 1 100 ? -7.138 -8.284 -0.515 1.00 83.12 100 GLY A CA 1
ATOM 683 C C . GLY A 1 100 ? -7.799 -6.905 -0.330 1.00 83.12 100 GLY A C 1
ATOM 684 O O . GLY A 1 100 ? -8.272 -6.567 0.752 1.00 83.12 100 GLY A O 1
ATOM 685 N N . VAL A 1 101 ? -7.896 -6.114 -1.407 1.00 91.75 101 VAL A N 1
ATOM 686 C CA . VAL A 1 101 ? -8.658 -4.848 -1.404 1.00 91.75 101 VAL A CA 1
ATOM 687 C C . VAL A 1 101 ? -10.169 -5.143 -1.315 1.00 91.75 101 VAL A C 1
ATOM 689 O O . VAL A 1 101 ? -10.658 -5.973 -2.093 1.00 91.75 101 VAL A O 1
ATOM 692 N N . PRO A 1 102 ? -10.929 -4.477 -0.417 1.00 93.25 102 PRO A N 1
ATOM 693 C CA . PRO A 1 102 ? -12.381 -4.617 -0.337 1.00 93.25 102 PRO A CA 1
ATOM 694 C C . PRO A 1 102 ? -13.065 -4.310 -1.681 1.00 93.25 102 PRO A C 1
ATOM 696 O O . PRO A 1 102 ? -12.701 -3.326 -2.328 1.00 93.25 102 PRO A O 1
ATOM 699 N N . PRO A 1 103 ? -14.102 -5.065 -2.099 1.00 92.94 103 PRO A N 1
ATOM 700 C CA . PRO A 1 103 ? -14.763 -4.846 -3.390 1.00 92.94 103 PRO A CA 1
ATOM 701 C C . PRO A 1 103 ? -15.296 -3.420 -3.592 1.00 92.94 103 PRO A C 1
ATOM 703 O O . PRO A 1 103 ? -15.242 -2.892 -4.699 1.00 92.94 103 PRO A O 1
ATOM 706 N N . ALA A 1 104 ? -15.762 -2.766 -2.524 1.00 94.00 104 ALA A N 1
ATOM 707 C CA . ALA A 1 104 ? -16.278 -1.397 -2.575 1.00 94.00 104 ALA A CA 1
ATOM 708 C C . ALA A 1 104 ? -15.183 -0.334 -2.831 1.00 94.00 104 ALA A C 1
ATOM 710 O O . ALA A 1 104 ? -15.479 0.759 -3.319 1.00 94.00 104 ALA A O 1
ATOM 711 N N . ALA A 1 105 ? -13.921 -0.684 -2.563 1.00 95.69 105 ALA A N 1
ATOM 712 C CA . ALA A 1 105 ? -12.735 0.116 -2.851 1.00 95.69 105 ALA A CA 1
ATOM 713 C C . ALA A 1 105 ? -12.031 -0.295 -4.160 1.00 95.69 105 ALA A C 1
ATOM 715 O O . ALA A 1 105 ? -10.961 0.229 -4.487 1.00 95.69 105 ALA A O 1
ATOM 716 N N . ALA A 1 106 ? -12.599 -1.229 -4.930 1.00 95.50 106 ALA A N 1
ATOM 717 C CA . ALA A 1 106 ? -12.045 -1.608 -6.223 1.00 95.50 106 ALA A CA 1
ATOM 718 C C . ALA A 1 106 ? -11.996 -0.388 -7.157 1.00 95.50 106 ALA A C 1
ATOM 720 O O . ALA A 1 106 ? -12.966 0.352 -7.300 1.00 95.50 106 ALA A O 1
ATOM 721 N N . GLY A 1 107 ? -10.848 -0.176 -7.800 1.00 96.56 107 GLY A N 1
ATOM 722 C CA . GLY A 1 107 ? -10.607 1.010 -8.625 1.00 96.56 107 GLY A CA 1
ATOM 723 C C . GLY A 1 107 ? -10.111 2.231 -7.849 1.00 96.56 107 GLY A C 1
ATOM 724 O O . GLY A 1 107 ? -9.995 3.302 -8.444 1.00 96.56 107 GLY A O 1
ATOM 725 N N . PHE A 1 108 ? -9.792 2.091 -6.557 1.00 97.94 108 PHE A N 1
ATOM 726 C CA . PHE A 1 108 ? -9.169 3.167 -5.794 1.00 97.94 108 PHE A CA 1
ATOM 727 C C . PHE A 1 108 ? -7.820 3.564 -6.405 1.00 97.94 108 PHE A C 1
ATOM 729 O O . PHE A 1 108 ? -6.987 2.725 -6.766 1.00 97.94 108 PHE A O 1
ATOM 736 N N . GLN A 1 109 ? -7.609 4.866 -6.495 1.00 98.00 109 GLN A N 1
ATOM 737 C CA . GLN A 1 109 ? -6.336 5.484 -6.815 1.00 98.00 109 GLN A CA 1
ATOM 738 C C . GLN A 1 109 ? -6.239 6.727 -5.947 1.00 98.00 109 GLN A C 1
ATOM 740 O O . GLN A 1 109 ? -7.227 7.449 -5.814 1.00 98.00 109 GLN A O 1
ATOM 745 N N . GLY A 1 110 ? -5.090 6.940 -5.322 1.00 97.62 110 GLY A N 1
ATOM 746 C CA . GLY A 1 110 ? -4.944 8.032 -4.377 1.00 97.62 110 GLY A CA 1
ATOM 747 C C . GLY A 1 110 ? -3.781 7.865 -3.427 1.00 97.62 110 GLY A C 1
ATOM 748 O O . GLY A 1 110 ? -2.904 7.017 -3.615 1.00 97.62 110 GLY A O 1
ATOM 749 N N . THR A 1 111 ? -3.811 8.670 -2.377 1.00 97.81 111 THR A N 1
ATOM 750 C CA . THR A 1 111 ? -2.848 8.609 -1.282 1.00 97.81 111 THR A CA 1
ATOM 751 C C . THR A 1 111 ? -3.464 7.861 -0.113 1.00 97.81 111 THR A C 1
ATOM 753 O O . THR A 1 111 ? -4.581 8.155 0.306 1.00 97.81 111 THR A O 1
ATOM 756 N N . ILE A 1 112 ? -2.738 6.890 0.427 1.00 97.06 112 ILE A N 1
ATOM 757 C CA . ILE A 1 112 ? -3.129 6.154 1.629 1.00 97.06 112 ILE A CA 1
ATOM 758 C C . ILE A 1 112 ? -2.066 6.332 2.701 1.00 97.06 112 ILE A C 1
ATOM 760 O O . ILE A 1 112 ? -0.876 6.436 2.400 1.00 97.06 112 ILE A O 1
ATOM 764 N N . LYS A 1 113 ? -2.498 6.341 3.957 1.00 97.19 113 LYS A N 1
ATOM 765 C CA . LYS A 1 113 ? -1.623 6.380 5.124 1.00 97.19 113 LYS A CA 1
ATOM 766 C C . LYS A 1 113 ? -1.977 5.230 6.049 1.00 97.19 113 LYS A C 1
ATOM 768 O O . LYS A 1 113 ? -3.158 4.987 6.305 1.00 97.19 113 LYS A O 1
ATOM 773 N N . GLY A 1 114 ? -0.975 4.537 6.570 1.00 96.38 114 GLY A N 1
ATOM 774 C CA . GLY A 1 114 ? -1.194 3.404 7.462 1.00 96.38 114 GLY A CA 1
ATOM 775 C C . GLY A 1 114 ? 0.074 2.925 8.154 1.00 96.38 114 GLY A C 1
ATOM 776 O O . GLY A 1 114 ? 1.169 3.384 7.832 1.00 96.38 114 GLY A O 1
ATOM 777 N N . CYS A 1 115 ? -0.096 2.010 9.109 1.00 95.88 115 CYS A N 1
ATOM 778 C CA . CYS A 1 115 ? 1.020 1.335 9.770 1.00 95.88 115 CYS A CA 1
ATOM 779 C C . CYS A 1 115 ? 1.291 -0.012 9.092 1.00 95.88 115 CYS A C 1
ATOM 781 O O . CYS A 1 115 ? 0.365 -0.770 8.778 1.00 95.88 115 CYS A O 1
ATOM 783 N N . VAL A 1 116 ? 2.562 -0.313 8.860 1.00 96.31 116 VAL A N 1
ATOM 784 C CA . VAL A 1 116 ? 2.993 -1.570 8.245 1.00 96.31 116 VAL A CA 1
ATOM 785 C C . VAL A 1 116 ? 2.827 -2.702 9.254 1.00 96.31 116 VAL A C 1
ATOM 787 O O . VAL A 1 116 ? 3.380 -2.658 10.347 1.00 96.31 116 VAL A O 1
ATOM 790 N N . GLU A 1 117 ? 2.076 -3.734 8.884 1.00 93.50 117 GLU A N 1
ATOM 791 C CA . GLU A 1 117 ? 1.807 -4.898 9.737 1.00 93.50 117 GLU A CA 1
ATOM 792 C C . GLU A 1 117 ? 2.839 -6.000 9.486 1.00 93.50 117 GLU A C 1
ATOM 794 O O . GLU A 1 117 ? 3.456 -6.532 10.406 1.00 93.50 117 GLU A O 1
ATOM 799 N N . THR A 1 118 ? 3.048 -6.353 8.214 1.00 93.94 118 THR A N 1
ATOM 800 C CA . THR A 1 118 ? 3.965 -7.430 7.825 1.00 93.94 118 THR A CA 1
ATOM 801 C C . THR A 1 118 ? 4.667 -7.118 6.513 1.00 93.94 118 THR A C 1
ATOM 803 O O . THR A 1 118 ? 4.116 -6.456 5.636 1.00 93.94 118 THR A O 1
ATOM 806 N N . ILE A 1 119 ? 5.877 -7.647 6.349 1.00 93.75 119 ILE A N 1
ATOM 807 C CA . ILE A 1 119 ? 6.643 -7.548 5.103 1.00 93.75 119 ILE A CA 1
ATOM 808 C C . ILE A 1 119 ? 6.615 -8.903 4.407 1.00 93.75 119 ILE A C 1
ATOM 810 O O . ILE A 1 119 ? 6.799 -9.951 5.031 1.00 93.75 119 ILE A O 1
ATOM 814 N N . GLY A 1 120 ? 6.375 -8.892 3.098 1.00 90.56 120 GLY A N 1
ATOM 815 C CA . GLY A 1 120 ? 6.410 -10.096 2.282 1.00 90.56 120 GLY A CA 1
ATOM 816 C C . GLY A 1 120 ? 7.809 -10.716 2.253 1.00 90.56 120 GLY A C 1
ATOM 817 O O . GLY A 1 120 ? 8.818 -10.017 2.279 1.00 90.56 120 GLY A O 1
ATOM 818 N N . ARG A 1 121 ? 7.887 -12.045 2.111 1.00 79.81 121 ARG A N 1
ATOM 819 C CA . ARG A 1 121 ? 9.148 -12.818 2.191 1.00 79.81 121 ARG A CA 1
ATOM 820 C C . ARG A 1 121 ? 10.269 -12.367 1.239 1.00 79.81 121 ARG A C 1
ATOM 822 O O . ARG A 1 121 ? 11.412 -12.744 1.451 1.00 79.81 121 ARG A O 1
ATOM 829 N N . LYS A 1 122 ? 9.946 -11.627 0.174 1.00 84.69 122 LYS A N 1
ATOM 830 C CA . LYS A 1 122 ? 10.899 -11.133 -0.835 1.00 84.69 122 LYS A CA 1
ATOM 831 C C . LYS A 1 122 ? 11.105 -9.616 -0.804 1.00 84.69 122 LYS A C 1
ATOM 833 O O . LYS A 1 122 ? 11.662 -9.087 -1.757 1.00 84.69 122 LYS A O 1
ATOM 838 N N . GLN A 1 123 ? 10.591 -8.919 0.214 1.00 84.56 123 GLN A N 1
ATOM 839 C CA . GLN A 1 123 ? 10.695 -7.456 0.333 1.00 84.56 123 GLN A CA 1
ATOM 840 C C . GLN A 1 123 ? 10.198 -6.683 -0.911 1.00 84.56 123 GLN A C 1
ATOM 842 O O . GLN A 1 123 ? 10.575 -5.550 -1.160 1.00 84.56 123 GLN A O 1
ATOM 847 N N . SER A 1 124 ? 9.327 -7.294 -1.717 1.00 90.69 124 SER A N 1
ATOM 848 C CA . SER A 1 124 ? 8.705 -6.673 -2.898 1.00 90.69 124 SER A CA 1
ATOM 849 C C . SER A 1 124 ? 7.267 -6.223 -2.632 1.00 90.69 124 SER A C 1
ATOM 851 O O . SER A 1 124 ? 6.568 -5.751 -3.534 1.00 90.69 124 SER A O 1
ATOM 853 N N . SER A 1 125 ? 6.789 -6.470 -1.414 1.00 94.81 125 SER A N 1
ATOM 854 C CA . SER A 1 125 ? 5.436 -6.182 -0.970 1.00 94.81 125 SER A CA 1
ATOM 855 C C . SER A 1 125 ? 5.362 -6.129 0.550 1.00 94.81 125 SER A C 1
ATOM 857 O O . SER A 1 125 ? 6.151 -6.783 1.236 1.00 94.81 125 SER A O 1
ATOM 859 N N . PHE A 1 126 ? 4.362 -5.436 1.069 1.00 95.69 126 PHE A N 1
ATOM 860 C CA . PHE A 1 126 ? 4.049 -5.386 2.492 1.00 95.69 126 PHE A CA 1
ATOM 861 C C . PHE A 1 126 ? 2.535 -5.294 2.693 1.00 95.69 126 PHE A C 1
ATOM 863 O O . PHE A 1 126 ? 1.805 -4.852 1.803 1.00 95.69 126 PHE A O 1
ATOM 870 N N . HIS A 1 127 ? 2.069 -5.733 3.856 1.00 95.62 127 HIS A N 1
ATOM 871 C CA . HIS A 1 127 ? 0.707 -5.500 4.312 1.00 95.62 127 HIS A CA 1
ATOM 872 C C . HIS A 1 127 ? 0.690 -4.284 5.220 1.00 95.62 127 HIS A C 1
ATOM 874 O O . HIS A 1 127 ? 1.522 -4.161 6.120 1.00 95.62 127 HIS A O 1
ATOM 880 N N . MET A 1 128 ? -0.280 -3.409 5.004 1.00 95.44 128 MET A N 1
ATOM 881 C CA . MET A 1 128 ? -0.450 -2.198 5.792 1.00 95.44 128 MET A CA 1
ATOM 882 C C . MET A 1 128 ? -1.887 -2.092 6.270 1.00 95.44 128 MET A C 1
ATOM 884 O O . MET A 1 128 ? -2.821 -2.264 5.482 1.00 95.44 128 MET A O 1
ATOM 888 N N . LYS A 1 129 ? -2.050 -1.770 7.552 1.00 95.44 129 LYS A N 1
ATOM 889 C CA . LYS A 1 129 ? -3.334 -1.402 8.135 1.00 95.44 129 LYS A CA 1
ATOM 890 C C . LYS A 1 129 ? -3.587 0.079 7.896 1.00 95.44 129 LYS A C 1
ATOM 892 O O . LYS A 1 129 ? -2.818 0.932 8.344 1.00 95.44 129 LYS A O 1
ATOM 897 N N . LEU A 1 130 ? -4.654 0.380 7.169 1.00 95.88 130 LEU A N 1
ATOM 898 C CA . LEU A 1 130 ? -4.955 1.737 6.730 1.00 95.88 130 LEU A CA 1
ATOM 899 C C . LEU A 1 130 ? -5.589 2.583 7.832 1.00 95.88 130 LEU A C 1
ATOM 901 O O . LEU A 1 130 ? -6.533 2.163 8.496 1.00 95.88 130 LEU A O 1
ATOM 905 N N . ILE A 1 131 ? -5.077 3.802 7.975 1.00 96.19 131 ILE A N 1
ATOM 906 C CA . ILE A 1 131 ? -5.560 4.832 8.902 1.00 96.19 131 ILE A CA 1
ATOM 907 C C . ILE A 1 131 ? -6.365 5.880 8.132 1.00 96.19 131 ILE A C 1
ATOM 909 O O . ILE A 1 131 ? -7.424 6.302 8.588 1.00 96.19 131 ILE A O 1
ATOM 913 N N . SER A 1 132 ? -5.892 6.283 6.950 1.00 96.50 132 SER A N 1
ATOM 914 C CA . SER A 1 132 ? -6.619 7.200 6.073 1.00 96.50 132 SER A CA 1
ATOM 915 C C . SER A 1 132 ? -6.405 6.872 4.597 1.00 96.50 132 SER A C 1
ATOM 917 O O . SER A 1 132 ? -5.397 6.279 4.204 1.00 96.50 132 SER A O 1
ATOM 919 N N . ALA A 1 133 ? -7.377 7.266 3.777 1.00 97.38 133 ALA A N 1
ATOM 920 C CA . ALA A 1 133 ? -7.340 7.141 2.330 1.00 97.38 133 ALA A CA 1
ATOM 921 C C . ALA A 1 133 ? -7.945 8.402 1.703 1.00 97.38 133 ALA A C 1
ATOM 923 O O . ALA A 1 133 ? -9.089 8.752 1.988 1.00 97.38 133 ALA A O 1
ATOM 924 N N . THR A 1 134 ? -7.176 9.062 0.845 1.00 97.69 134 THR A N 1
ATOM 925 C CA . THR A 1 134 ? -7.583 10.255 0.102 1.00 97.69 134 THR A CA 1
ATOM 926 C C . THR A 1 134 ? -7.602 9.897 -1.383 1.00 97.69 134 THR A C 1
ATOM 928 O O . THR A 1 134 ? -6.530 9.656 -1.947 1.00 97.69 134 THR A O 1
ATOM 931 N N . PRO A 1 135 ? -8.783 9.790 -2.018 1.00 97.44 135 PRO A N 1
ATOM 932 C CA . PRO A 1 135 ? -8.871 9.458 -3.434 1.00 97.44 135 PRO A CA 1
ATOM 933 C C . PRO A 1 135 ? -8.327 10.601 -4.302 1.00 97.44 135 PRO A C 1
ATOM 935 O O . PRO A 1 135 ? -8.598 11.772 -4.042 1.00 97.44 135 PRO A O 1
ATOM 938 N N . ASP A 1 136 ? -7.595 10.245 -5.356 1.00 97.06 136 ASP A N 1
ATOM 939 C CA . ASP A 1 136 ? -7.234 11.167 -6.435 1.00 97.06 136 ASP A CA 1
ATOM 940 C C . ASP A 1 136 ? -8.439 11.360 -7.375 1.00 97.06 136 ASP A C 1
ATOM 942 O O . ASP A 1 136 ? -9.342 10.521 -7.438 1.00 97.06 136 ASP A O 1
ATOM 946 N N . SER A 1 137 ? -8.416 12.419 -8.188 1.00 96.12 137 SER A N 1
ATOM 947 C CA . SER A 1 137 ? -9.443 12.689 -9.211 1.00 96.12 137 SER A CA 1
ATOM 948 C C . SER A 1 137 ? -9.589 11.578 -10.262 1.00 96.12 137 SER A C 1
ATOM 950 O O . SER A 1 137 ? -10.632 11.462 -10.899 1.00 96.12 137 SER A O 1
ATOM 952 N N . GLU A 1 138 ? -8.563 10.743 -10.441 1.00 95.19 138 GLU A N 1
ATOM 953 C CA . GLU A 1 138 ? -8.575 9.596 -11.359 1.00 95.19 138 GLU A CA 1
ATOM 954 C C . GLU A 1 138 ? -9.160 8.313 -10.734 1.00 95.19 138 GLU A C 1
ATOM 956 O O . GLU A 1 138 ? -9.365 7.313 -11.434 1.00 95.19 138 GLU A O 1
ATOM 961 N N . GLY A 1 139 ? -9.408 8.312 -9.420 1.00 94.44 139 GLY A N 1
ATOM 962 C CA . GLY A 1 139 ? -9.950 7.172 -8.689 1.00 94.44 139 GLY A CA 1
ATOM 963 C C . GLY A 1 139 ? -11.383 6.838 -9.106 1.00 94.44 139 GLY A C 1
ATOM 964 O O . GLY A 1 139 ? -12.222 7.716 -9.271 1.00 94.44 139 GLY A O 1
ATOM 965 N N . LYS A 1 140 ? -11.681 5.542 -9.252 1.00 96.38 140 LYS A N 1
ATOM 966 C CA . LYS A 1 140 ? -13.015 5.030 -9.633 1.00 96.38 140 LYS A CA 1
ATOM 967 C C . LYS A 1 140 ? -13.684 4.206 -8.532 1.00 96.38 140 LYS A C 1
ATOM 969 O O . LYS A 1 140 ? -14.657 3.505 -8.797 1.00 96.38 140 LYS A O 1
ATOM 974 N N . ALA A 1 141 ? -13.138 4.239 -7.317 1.00 96.50 141 ALA A N 1
ATOM 975 C CA . ALA A 1 141 ? -13.714 3.531 -6.182 1.00 96.50 141 ALA A CA 1
ATOM 976 C C . ALA A 1 141 ? -15.071 4.131 -5.811 1.00 96.50 141 ALA A C 1
ATOM 978 O O . ALA A 1 141 ? -15.181 5.337 -5.615 1.00 96.50 141 ALA A O 1
ATOM 979 N N . ALA A 1 142 ? -16.083 3.275 -5.667 1.00 96.69 142 ALA A N 1
ATOM 980 C CA . ALA A 1 142 ? -17.416 3.703 -5.255 1.00 96.69 142 ALA A CA 1
ATOM 981 C C . ALA A 1 142 ? -17.452 4.150 -3.784 1.00 96.69 142 ALA A C 1
ATOM 983 O O . ALA A 1 142 ? -18.217 5.048 -3.445 1.00 96.69 142 ALA A O 1
ATOM 984 N N . LYS A 1 143 ? -16.651 3.506 -2.921 1.00 96.31 143 LYS A N 1
ATOM 985 C CA . LYS A 1 143 ? -16.558 3.793 -1.479 1.00 96.31 143 LYS A CA 1
ATOM 986 C C . LYS A 1 143 ? -15.101 3.746 -1.002 1.00 96.31 143 LYS A C 1
ATOM 988 O O . LYS A 1 143 ? -14.683 2.731 -0.428 1.00 96.31 143 LYS A O 1
ATOM 993 N N . PRO A 1 144 ? -14.285 4.780 -1.276 1.00 94.69 144 PRO A N 1
ATOM 994 C CA . PRO A 1 144 ? -12.886 4.837 -0.842 1.00 94.69 144 PRO A CA 1
ATOM 995 C C . PRO A 1 144 ? -12.718 4.695 0.681 1.00 94.69 144 PRO A C 1
ATOM 997 O O . PRO A 1 144 ? -11.750 4.094 1.138 1.00 94.69 144 PRO A O 1
ATOM 1000 N N . GLU A 1 145 ? -13.679 5.173 1.468 1.00 93.69 145 GLU A N 1
ATOM 1001 C CA . GLU A 1 145 ? -13.699 5.115 2.932 1.00 93.69 145 GLU A CA 1
ATOM 1002 C C . GLU A 1 145 ? -13.746 3.687 3.493 1.00 93.69 145 GLU A C 1
ATOM 1004 O O . GLU A 1 145 ? -13.287 3.450 4.609 1.00 93.69 145 GLU A O 1
ATOM 1009 N N . SER A 1 146 ? -14.208 2.710 2.702 1.00 95.38 146 SER A N 1
ATOM 1010 C CA . SER A 1 146 ? -14.193 1.289 3.089 1.00 95.38 146 SER A CA 1
ATOM 1011 C C . SER A 1 146 ? -12.781 0.710 3.255 1.00 95.38 146 SER A C 1
ATOM 1013 O O . SER A 1 146 ? -12.623 -0.401 3.758 1.00 95.38 146 SER A O 1
ATOM 1015 N N . LEU A 1 147 ? -11.754 1.461 2.845 1.00 95.19 147 LEU A N 1
ATOM 1016 C CA . LEU A 1 147 ? -10.354 1.132 3.075 1.00 95.19 147 LEU A CA 1
ATOM 1017 C C . LEU A 1 147 ? -9.898 1.385 4.511 1.00 95.19 147 LEU A C 1
ATOM 1019 O O . LEU A 1 147 ? -8.930 0.766 4.942 1.00 95.19 147 LEU A O 1
ATOM 1023 N N . ILE A 1 148 ? -10.546 2.281 5.255 1.00 95.06 148 ILE A N 1
ATOM 1024 C CA . ILE A 1 148 ? -10.104 2.636 6.607 1.00 95.06 148 ILE A CA 1
ATOM 1025 C C . ILE A 1 148 ? -10.217 1.403 7.513 1.00 95.06 148 ILE A C 1
ATOM 1027 O O . ILE A 1 148 ? -11.238 0.722 7.534 1.00 95.06 148 ILE A O 1
ATOM 1031 N N . SER A 1 149 ? -9.161 1.117 8.276 1.00 92.06 149 SER A N 1
ATOM 1032 C CA . SER A 1 149 ? -8.984 -0.092 9.099 1.00 92.06 149 SER A CA 1
ATOM 1033 C C . SER A 1 149 ? -8.807 -1.412 8.339 1.00 92.06 149 SER A C 1
ATOM 1035 O O . SER A 1 149 ? -8.580 -2.439 8.983 1.00 92.06 149 SER A O 1
ATOM 1037 N N . ALA A 1 150 ? -8.852 -1.416 7.003 1.00 93.69 150 ALA A N 1
ATOM 1038 C CA . ALA A 1 150 ? -8.539 -2.603 6.215 1.00 93.69 150 ALA A CA 1
ATOM 1039 C C . ALA A 1 150 ? -7.025 -2.867 6.205 1.00 93.69 150 ALA A C 1
ATOM 1041 O O . ALA A 1 150 ? -6.211 -1.939 6.197 1.00 93.69 150 ALA A O 1
ATOM 1042 N N . VAL A 1 151 ? -6.650 -4.147 6.174 1.00 95.00 151 VAL A N 1
ATOM 1043 C CA . VAL A 1 151 ? -5.271 -4.580 5.924 1.00 95.00 151 VAL A CA 1
ATOM 1044 C C . VAL A 1 151 ? -5.143 -4.889 4.442 1.00 95.00 151 VAL A C 1
ATOM 1046 O O . VAL A 1 151 ? -5.789 -5.808 3.942 1.00 95.00 151 VAL A O 1
ATOM 1049 N N . VAL A 1 152 ? -4.322 -4.116 3.737 1.00 95.44 152 VAL A N 1
ATOM 1050 C CA . VAL A 1 152 ? -4.188 -4.205 2.278 1.00 95.44 152 VAL A CA 1
ATOM 1051 C C . VAL A 1 152 ? -2.776 -4.599 1.877 1.00 95.44 152 VAL A C 1
ATOM 1053 O O . VAL A 1 152 ? -1.799 -4.190 2.508 1.00 95.44 152 VAL A O 1
ATOM 1056 N N . LEU A 1 153 ? -2.667 -5.378 0.804 1.00 95.81 153 LEU A N 1
ATOM 1057 C CA . LEU A 1 153 ? -1.404 -5.731 0.176 1.00 95.81 153 LEU A CA 1
ATOM 1058 C C . LEU A 1 153 ? -0.955 -4.608 -0.760 1.00 95.81 153 LEU A C 1
ATOM 1060 O O . LEU A 1 153 ? -1.621 -4.285 -1.752 1.00 95.81 153 LEU A O 1
ATOM 1064 N N . VAL A 1 154 ? 0.221 -4.069 -0.469 1.00 96.00 154 VAL A N 1
ATOM 1065 C CA . VAL A 1 154 ? 0.904 -3.080 -1.292 1.00 96.00 154 VAL A CA 1
ATOM 1066 C C . VAL A 1 154 ? 2.121 -3.735 -1.939 1.00 96.00 154 VAL A C 1
ATOM 1068 O O . VAL A 1 154 ? 2.935 -4.362 -1.262 1.00 96.00 154 VAL A O 1
ATOM 1071 N N . VAL A 1 155 ? 2.245 -3.611 -3.259 1.00 95.62 155 VAL A N 1
ATOM 1072 C CA . VAL A 1 155 ? 3.342 -4.181 -4.053 1.00 95.62 155 VAL A CA 1
ATOM 1073 C C . VAL A 1 155 ? 4.122 -3.088 -4.783 1.00 95.62 155 VAL A C 1
ATOM 1075 O O . VAL A 1 155 ? 3.607 -1.995 -5.045 1.00 95.62 155 VAL A O 1
ATOM 1078 N N . GLN A 1 156 ? 5.365 -3.396 -5.148 1.00 95.50 156 GLN A N 1
ATOM 1079 C CA . GLN A 1 156 ? 6.210 -2.494 -5.931 1.00 95.50 156 GLN A CA 1
ATOM 1080 C C . GLN A 1 156 ? 5.575 -2.088 -7.273 1.00 95.50 156 GLN A C 1
ATOM 1082 O O . GLN A 1 156 ? 4.775 -2.814 -7.873 1.00 95.50 156 GLN A O 1
ATOM 1087 N N . GLY A 1 157 ? 5.978 -0.917 -7.763 1.00 93.62 157 GLY A N 1
ATOM 1088 C CA . GLY A 1 157 ? 5.614 -0.451 -9.096 1.00 93.62 157 GLY A CA 1
ATOM 1089 C C . GLY A 1 157 ? 6.340 -1.261 -10.169 1.00 93.62 157 GLY A C 1
ATOM 1090 O O . GLY A 1 157 ? 7.454 -1.742 -9.957 1.00 93.62 157 GLY A O 1
ATOM 1091 N N . MET A 1 158 ? 5.703 -1.406 -11.327 1.00 92.31 158 MET A N 1
ATOM 1092 C CA . MET A 1 158 ? 6.290 -2.050 -12.500 1.00 92.31 158 MET A CA 1
ATOM 1093 C C . MET A 1 158 ? 6.260 -1.048 -13.648 1.00 92.31 158 MET A C 1
ATOM 1095 O O . MET A 1 158 ? 5.205 -0.463 -13.901 1.00 92.31 158 MET A O 1
ATOM 1099 N N . ASP A 1 159 ? 7.377 -0.905 -14.345 1.00 89.88 159 ASP A N 1
ATOM 1100 C CA . ASP A 1 159 ? 7.456 -0.178 -15.605 1.00 89.88 159 ASP A CA 1
ATOM 1101 C C . ASP A 1 159 ? 7.415 -1.138 -16.780 1.00 89.88 159 ASP A C 1
ATOM 1103 O O . ASP A 1 159 ? 7.774 -2.314 -16.680 1.00 89.88 159 ASP A O 1
ATOM 1107 N N . ARG A 1 160 ? 6.948 -0.618 -17.910 1.00 91.25 160 ARG A N 1
ATOM 1108 C CA . ARG A 1 160 ? 6.995 -1.320 -19.182 1.00 91.25 160 ARG A CA 1
ATOM 1109 C C . ARG A 1 160 ? 8.221 -0.823 -19.934 1.00 91.25 160 ARG A C 1
ATOM 1111 O O . ARG A 1 160 ? 8.268 0.339 -20.325 1.00 91.25 160 ARG A O 1
ATOM 1118 N N . SER A 1 161 ? 9.215 -1.689 -20.098 1.00 88.69 161 SER A N 1
ATOM 1119 C CA . SER A 1 161 ? 10.410 -1.388 -20.889 1.00 88.69 161 SER A CA 1
ATOM 1120 C C . SER A 1 161 ? 10.047 -1.194 -22.373 1.00 88.69 161 SER A C 1
ATOM 1122 O O . SER A 1 161 ? 8.987 -1.672 -22.799 1.00 88.69 161 SER A O 1
ATOM 1124 N N . PRO A 1 162 ? 10.931 -0.583 -23.188 1.00 92.88 162 PRO A N 1
ATOM 1125 C CA . PRO A 1 162 ? 10.739 -0.466 -24.640 1.00 92.88 162 PRO A CA 1
ATOM 1126 C C . PRO A 1 162 ? 10.453 -1.812 -25.325 1.00 92.88 162 PRO A C 1
ATOM 1128 O O . PRO A 1 162 ? 9.626 -1.887 -26.227 1.00 92.88 162 PRO A O 1
ATOM 1131 N N . ASP A 1 163 ? 11.035 -2.899 -24.808 1.00 94.06 163 ASP A N 1
ATOM 1132 C CA . ASP A 1 163 ? 10.836 -4.275 -25.291 1.00 94.06 163 ASP A CA 1
ATOM 1133 C C . ASP A 1 163 ? 9.505 -4.910 -24.858 1.00 94.06 163 ASP A C 1
ATOM 1135 O O . ASP A 1 163 ? 9.341 -6.132 -24.901 1.00 94.06 163 ASP A O 1
ATOM 1139 N N . ASN A 1 164 ? 8.553 -4.112 -24.372 1.00 92.50 164 ASN A N 1
ATOM 1140 C CA . ASN A 1 164 ? 7.237 -4.566 -23.934 1.00 92.50 164 ASN A CA 1
ATOM 1141 C C . ASN A 1 164 ? 7.242 -5.487 -22.697 1.00 92.50 164 ASN A C 1
ATOM 1143 O O . ASN A 1 164 ? 6.216 -6.091 -22.367 1.00 92.50 164 ASN A O 1
ATOM 1147 N N . LYS A 1 165 ? 8.383 -5.605 -22.011 1.00 94.12 165 LYS A N 1
ATOM 1148 C CA . LYS A 1 165 ? 8.554 -6.408 -20.795 1.00 94.12 165 LYS A CA 1
ATOM 1149 C C . LYS A 1 165 ? 8.218 -5.582 -19.559 1.00 94.12 165 LYS A C 1
ATOM 1151 O O . LYS A 1 165 ? 8.492 -4.390 -19.507 1.00 94.12 165 LYS A O 1
ATOM 1156 N N . TRP A 1 166 ? 7.632 -6.232 -18.558 1.00 89.69 166 TRP A N 1
ATOM 1157 C CA . TRP A 1 166 ? 7.373 -5.614 -17.262 1.00 89.69 166 TRP A CA 1
ATOM 1158 C C . TRP A 1 166 ? 8.585 -5.785 -16.356 1.00 89.69 166 TRP A C 1
ATOM 1160 O O . TRP A 1 166 ? 8.936 -6.913 -16.003 1.00 89.69 166 TRP A O 1
ATOM 1170 N N . THR A 1 167 ? 9.190 -4.677 -15.953 1.00 91.31 167 THR A N 1
ATOM 1171 C CA . THR A 1 167 ? 10.336 -4.654 -15.043 1.00 91.31 167 THR A CA 1
ATOM 1172 C C . THR A 1 167 ? 9.967 -3.949 -13.742 1.00 91.31 167 THR A C 1
ATOM 1174 O O . THR A 1 167 ? 9.285 -2.923 -13.778 1.00 91.31 167 THR A O 1
ATOM 1177 N N . PRO A 1 168 ? 10.395 -4.469 -12.580 1.00 89.94 168 PRO A N 1
ATOM 1178 C CA . PRO A 1 168 ? 10.312 -3.740 -11.320 1.00 89.94 168 PRO A CA 1
ATOM 1179 C C . PRO A 1 168 ? 10.934 -2.351 -11.423 1.00 89.94 168 PRO A C 1
ATOM 1181 O O . PRO A 1 168 ? 12.009 -2.208 -12.002 1.00 89.94 168 PRO A O 1
ATOM 1184 N N . LYS A 1 169 ? 10.295 -1.350 -10.816 1.00 91.94 169 LYS A N 1
ATOM 1185 C CA . LYS A 1 169 ? 10.928 -0.048 -10.587 1.00 91.94 169 LYS A CA 1
ATOM 1186 C C . LYS A 1 169 ? 12.009 -0.194 -9.505 1.00 91.94 169 LYS A C 1
ATOM 1188 O O . LYS A 1 169 ? 11.632 -0.507 -8.373 1.00 91.94 169 LYS A O 1
ATOM 1193 N N . PRO A 1 170 ? 13.304 0.054 -9.791 1.00 87.81 170 PRO A N 1
ATOM 1194 C CA . PRO A 1 170 ? 14.382 -0.156 -8.818 1.00 87.81 170 PRO A CA 1
ATOM 1195 C C . PRO A 1 170 ? 14.157 0.599 -7.501 1.00 87.81 170 PRO A C 1
ATOM 1197 O O . PRO A 1 170 ? 14.137 -0.018 -6.440 1.00 87.81 170 PRO A O 1
ATOM 1200 N N . GLY A 1 171 ? 13.819 1.893 -7.571 1.00 91.38 171 GLY A N 1
ATOM 1201 C CA . GLY A 1 171 ? 13.577 2.709 -6.373 1.00 91.38 171 GLY A CA 1
ATOM 1202 C C . GLY A 1 171 ? 12.374 2.264 -5.531 1.00 91.38 171 GLY A C 1
ATOM 1203 O O . GLY A 1 171 ? 12.356 2.473 -4.325 1.00 91.38 171 GLY A O 1
ATOM 1204 N N . HIS A 1 172 ? 11.375 1.597 -6.124 1.00 94.31 172 HIS A N 1
ATOM 1205 C CA . HIS A 1 172 ? 10.249 1.058 -5.350 1.00 94.31 172 HIS A CA 1
ATOM 1206 C C . HIS A 1 172 ? 10.671 -0.187 -4.569 1.00 94.31 172 HIS A C 1
ATOM 1208 O O . HIS A 1 172 ? 10.191 -0.402 -3.461 1.00 94.31 172 HIS A O 1
ATOM 1214 N N . HIS A 1 173 ? 11.532 -1.020 -5.158 1.00 91.31 173 HIS A N 1
ATOM 1215 C CA . HIS A 1 173 ? 12.024 -2.225 -4.502 1.00 91.31 173 HIS A CA 1
ATOM 1216 C C . HIS A 1 173 ? 12.898 -1.875 -3.295 1.00 91.31 173 HIS A C 1
ATOM 1218 O O . HIS A 1 173 ? 12.649 -2.375 -2.201 1.00 91.31 173 HIS A O 1
ATOM 1224 N N . GLU A 1 174 ? 13.861 -0.970 -3.482 1.00 92.12 174 GLU A N 1
ATOM 1225 C CA . GLU A 1 174 ? 14.748 -0.501 -2.411 1.00 92.12 174 GLU A CA 1
ATOM 1226 C C . GLU A 1 174 ? 13.964 0.151 -1.271 1.00 92.12 174 GLU A C 1
ATOM 1228 O O . GLU A 1 174 ? 14.185 -0.177 -0.106 1.00 92.12 174 GLU A O 1
ATOM 1233 N N . TRP A 1 175 ? 12.983 1.000 -1.601 1.00 94.88 175 TRP A N 1
ATOM 1234 C CA . TRP A 1 175 ? 12.141 1.631 -0.589 1.00 94.88 175 TRP A CA 1
ATOM 1235 C C . TRP A 1 175 ? 11.349 0.597 0.220 1.00 94.88 175 TRP A C 1
ATOM 1237 O O . TRP A 1 175 ? 11.391 0.631 1.444 1.00 94.88 175 TRP A O 1
ATOM 1247 N N . ILE A 1 176 ? 10.687 -0.375 -0.427 1.00 94.94 176 ILE A N 1
ATOM 1248 C CA . ILE A 1 176 ? 9.935 -1.420 0.296 1.00 94.94 176 ILE A CA 1
ATOM 1249 C C . ILE A 1 176 ? 10.862 -2.278 1.168 1.00 94.94 176 ILE A C 1
ATOM 1251 O O . ILE A 1 176 ? 10.459 -2.688 2.255 1.00 94.94 176 ILE A O 1
ATOM 1255 N N . ALA A 1 177 ? 12.090 -2.547 0.719 1.00 92.06 177 ALA A N 1
ATOM 1256 C CA . ALA A 1 177 ? 13.067 -3.305 1.494 1.00 92.06 177 ALA A CA 1
ATOM 1257 C C . ALA A 1 177 ? 13.542 -2.572 2.761 1.00 92.06 177 ALA A C 1
ATOM 1259 O O . ALA A 1 177 ? 13.933 -3.235 3.725 1.00 92.06 177 ALA A O 1
ATOM 1260 N N . ALA A 1 178 ? 13.484 -1.237 2.774 1.00 93.69 178 ALA A N 1
ATOM 1261 C CA . ALA A 1 178 ? 13.838 -0.412 3.928 1.00 93.69 178 ALA A CA 1
ATOM 1262 C C . ALA A 1 178 ? 12.721 -0.309 4.984 1.00 93.69 178 ALA A C 1
ATOM 1264 O O . ALA A 1 178 ? 13.020 -0.083 6.158 1.00 93.69 178 ALA A O 1
ATOM 1265 N N . VAL A 1 179 ? 11.456 -0.493 4.587 1.00 95.38 179 VAL A N 1
ATOM 1266 C CA . VAL A 1 179 ? 10.293 -0.449 5.490 1.00 95.38 179 VAL A CA 1
ATOM 1267 C C . VAL A 1 179 ? 10.363 -1.577 6.525 1.00 95.38 179 VAL A C 1
ATOM 1269 O O . VAL A 1 179 ? 10.827 -2.678 6.227 1.00 95.38 179 VAL A O 1
ATOM 1272 N N . LYS A 1 180 ? 9.870 -1.325 7.741 1.00 95.31 180 LYS A N 1
ATOM 1273 C CA . LYS A 1 180 ? 9.790 -2.271 8.864 1.00 95.31 180 LYS A CA 1
ATOM 1274 C C . LYS A 1 180 ? 8.349 -2.402 9.379 1.00 95.31 180 LYS A C 1
ATOM 1276 O O . LYS A 1 180 ? 7.553 -1.474 9.244 1.00 95.31 180 LYS A O 1
ATOM 1281 N N . PRO A 1 181 ? 7.973 -3.545 9.986 1.00 95.19 181 PRO A N 1
ATOM 1282 C CA . PRO A 1 181 ? 6.713 -3.640 10.715 1.00 95.19 181 PRO A CA 1
ATOM 1283 C C . PRO A 1 181 ? 6.665 -2.593 11.834 1.00 95.19 181 PRO A C 1
ATOM 1285 O O . PRO A 1 181 ? 7.623 -2.466 12.595 1.00 95.19 181 PRO A O 1
ATOM 1288 N N . GLY A 1 182 ? 5.550 -1.874 11.935 1.00 93.56 182 GLY A N 1
ATOM 1289 C CA . GLY A 1 182 ? 5.374 -0.744 12.845 1.00 93.56 182 GLY A CA 1
ATOM 1290 C C . GLY A 1 182 ? 5.687 0.624 12.234 1.00 93.56 182 GLY A C 1
ATOM 1291 O O . GLY A 1 182 ? 5.438 1.624 12.894 1.00 93.56 182 GLY A O 1
ATOM 1292 N N . ASP A 1 183 ? 6.175 0.713 10.996 1.00 95.69 183 ASP A N 1
ATOM 1293 C CA . ASP A 1 183 ? 6.406 2.011 10.353 1.00 95.69 183 ASP A CA 1
ATOM 1294 C C . ASP A 1 183 ? 5.096 2.659 9.890 1.00 95.69 183 ASP A C 1
ATOM 1296 O O . ASP A 1 183 ? 4.221 1.994 9.325 1.00 95.69 183 ASP A O 1
ATOM 1300 N N . LEU A 1 184 ? 4.991 3.975 10.078 1.00 95.44 184 LEU A N 1
ATOM 1301 C CA . LEU A 1 184 ? 3.948 4.826 9.520 1.00 95.44 184 LEU A CA 1
ATOM 1302 C C . LEU A 1 184 ? 4.374 5.262 8.127 1.00 95.44 184 LEU A C 1
ATOM 1304 O O . LEU A 1 184 ? 5.307 6.051 7.962 1.00 95.44 184 LEU A O 1
ATOM 1308 N N . VAL A 1 185 ? 3.649 4.801 7.115 1.00 96.50 185 VAL A N 1
ATOM 1309 C CA . VAL A 1 185 ? 3.942 5.157 5.728 1.00 96.50 185 VAL A CA 1
ATOM 1310 C C . VAL A 1 185 ? 2.763 5.879 5.099 1.00 96.50 185 VAL A C 1
ATOM 1312 O O . VAL A 1 185 ? 1.599 5.562 5.348 1.00 96.50 185 VAL A O 1
ATOM 1315 N N . THR A 1 186 ? 3.077 6.881 4.281 1.00 97.06 186 THR A N 1
ATOM 1316 C CA . THR A 1 186 ? 2.117 7.574 3.418 1.00 97.06 186 THR A CA 1
ATOM 1317 C C . THR A 1 186 ? 2.539 7.314 1.986 1.00 97.06 186 THR A C 1
ATOM 1319 O O . THR A 1 186 ? 3.631 7.711 1.595 1.00 97.06 186 THR A O 1
ATOM 1322 N N . VAL A 1 187 ? 1.715 6.605 1.219 1.00 97.12 187 VAL A N 1
ATOM 1323 C CA . VAL A 1 187 ? 2.086 6.117 -0.112 1.00 97.12 187 VAL A CA 1
ATOM 1324 C C . VAL A 1 187 ? 1.019 6.460 -1.140 1.00 97.12 187 VAL A C 1
ATOM 1326 O O . VAL A 1 187 ? -0.181 6.387 -0.864 1.00 97.12 187 VAL A O 1
ATOM 1329 N N . ARG A 1 188 ? 1.459 6.799 -2.352 1.00 97.38 188 ARG A N 1
ATOM 1330 C CA . ARG A 1 188 ? 0.571 7.003 -3.496 1.00 97.38 188 ARG A CA 1
ATOM 1331 C C . ARG A 1 188 ? 0.425 5.704 -4.279 1.00 97.38 188 ARG A C 1
ATOM 1333 O O . ARG A 1 188 ? 1.418 5.098 -4.695 1.00 97.38 188 ARG A O 1
ATOM 1340 N N . ILE A 1 189 ? -0.812 5.266 -4.472 1.00 97.31 189 ILE A N 1
ATOM 1341 C CA . ILE A 1 189 ? -1.126 3.928 -4.971 1.00 97.31 189 ILE A CA 1
ATOM 1342 C C . ILE A 1 189 ? -2.189 3.913 -6.060 1.00 97.31 189 ILE A C 1
ATOM 1344 O O . ILE A 1 189 ? -3.039 4.797 -6.164 1.00 97.31 189 ILE A O 1
ATOM 1348 N N . ARG A 1 190 ? -2.180 2.823 -6.828 1.00 97.12 190 ARG A N 1
ATOM 1349 C CA . ARG A 1 190 ? -3.219 2.484 -7.798 1.00 97.12 190 ARG A CA 1
ATOM 1350 C C . ARG A 1 190 ? -3.702 1.054 -7.610 1.00 97.12 190 ARG A C 1
ATOM 1352 O O . ARG A 1 190 ? -2.891 0.139 -7.447 1.00 97.12 190 ARG A O 1
ATOM 1359 N N . TYR A 1 191 ? -5.012 0.848 -7.692 1.00 97.00 191 TYR A N 1
ATOM 1360 C CA . TYR A 1 191 ? -5.615 -0.481 -7.695 1.00 97.00 191 TYR A CA 1
ATOM 1361 C C . TYR A 1 191 ? -5.164 -1.316 -8.901 1.00 97.00 191 TYR A C 1
ATOM 1363 O O . TYR A 1 191 ? -5.249 -0.880 -10.052 1.00 97.00 191 TYR A O 1
ATOM 1371 N N . TYR A 1 192 ? -4.725 -2.547 -8.641 1.00 94.69 192 TYR A N 1
ATOM 1372 C CA . TYR A 1 192 ? -4.323 -3.514 -9.654 1.00 94.69 192 TYR A CA 1
ATOM 1373 C C . TYR A 1 192 ? -5.261 -4.725 -9.654 1.00 94.69 192 TYR A C 1
ATOM 1375 O O . TYR A 1 192 ? -5.084 -5.689 -8.908 1.00 94.69 192 TYR A O 1
ATOM 1383 N N . LYS A 1 193 ? -6.252 -4.673 -10.552 1.00 92.62 193 LYS A N 1
ATOM 1384 C CA . LYS A 1 193 ? -7.333 -5.663 -10.682 1.00 92.62 193 LYS A CA 1
ATOM 1385 C C . LYS A 1 193 ? -6.863 -7.127 -10.771 1.00 92.62 193 LYS A C 1
ATOM 1387 O O . LYS A 1 193 ? -7.451 -7.942 -10.070 1.00 92.62 193 LYS A O 1
ATOM 1392 N N . PRO A 1 194 ? -5.827 -7.498 -11.555 1.00 89.81 194 PRO A N 1
ATOM 1393 C CA . PRO A 1 194 ? -5.455 -8.908 -11.719 1.00 89.81 194 PRO A CA 1
ATOM 1394 C C . PRO A 1 194 ? -5.005 -9.620 -10.437 1.00 89.81 194 PRO A C 1
ATOM 1396 O O . PRO A 1 194 ? -5.092 -10.839 -10.379 1.00 89.81 194 PRO A O 1
ATOM 1399 N N . LEU A 1 195 ? -4.515 -8.883 -9.433 1.00 88.56 195 LEU A N 1
ATOM 1400 C CA . LEU A 1 195 ? -4.067 -9.452 -8.151 1.00 88.56 195 LEU A CA 1
ATOM 1401 C C . LEU A 1 195 ? -4.856 -8.916 -6.950 1.00 88.56 195 LEU A C 1
ATOM 1403 O O . LEU A 1 195 ? -4.491 -9.197 -5.816 1.00 88.56 195 LEU A O 1
ATOM 1407 N N . ASN A 1 196 ? -5.908 -8.129 -7.193 1.00 94.50 196 ASN A N 1
ATOM 1408 C CA . ASN A 1 196 ? -6.699 -7.463 -6.160 1.00 94.50 196 ASN A CA 1
ATOM 1409 C C . ASN A 1 196 ? -5.854 -6.761 -5.071 1.00 94.50 196 ASN A C 1
ATOM 1411 O O . ASN A 1 196 ? -6.120 -6.899 -3.878 1.00 94.50 196 ASN A O 1
ATOM 1415 N N . CYS A 1 197 ? -4.822 -6.023 -5.487 1.00 95.00 197 CYS A N 1
ATOM 1416 C CA . CYS A 1 197 ? -3.854 -5.376 -4.598 1.00 95.00 197 CYS A CA 1
ATOM 1417 C C . CYS A 1 197 ? -3.597 -3.921 -5.012 1.00 95.00 197 CYS A C 1
ATOM 1419 O O . CYS A 1 197 ? -4.093 -3.453 -6.044 1.00 95.00 197 CYS A O 1
ATOM 1421 N N . PHE A 1 198 ? -2.773 -3.214 -4.243 1.00 96.81 198 PHE A N 1
ATOM 1422 C CA . PHE A 1 198 ? -2.316 -1.870 -4.582 1.00 96.81 198 PHE A CA 1
ATOM 1423 C C . PHE A 1 198 ? -0.881 -1.869 -5.092 1.00 96.81 198 PHE A C 1
ATOM 1425 O O . PHE A 1 198 ? -0.023 -2.556 -4.549 1.00 96.81 198 PHE A O 1
ATOM 1432 N N . ARG A 1 199 ? -0.613 -1.089 -6.141 1.00 95.75 199 ARG A N 1
ATOM 1433 C CA . ARG A 1 199 ? 0.739 -0.834 -6.657 1.00 95.75 199 ARG A CA 1
ATOM 1434 C C . ARG A 1 199 ? 1.191 0.560 -6.263 1.00 95.75 199 ARG A C 1
ATOM 1436 O O . ARG A 1 199 ? 0.418 1.500 -6.452 1.00 95.75 199 ARG A O 1
ATOM 1443 N N . LEU A 1 200 ? 2.435 0.699 -5.805 1.00 96.50 200 LEU A N 1
ATOM 1444 C CA . LEU A 1 200 ? 3.059 2.019 -5.669 1.00 96.50 200 LEU A CA 1
ATOM 1445 C C . LEU A 1 200 ? 3.145 2.708 -7.036 1.00 96.50 200 LEU A C 1
ATOM 1447 O O . LEU A 1 200 ? 3.597 2.101 -8.013 1.00 96.50 200 LEU A O 1
ATOM 1451 N N . ILE A 1 201 ? 2.767 3.984 -7.075 1.00 94.75 201 ILE A N 1
ATOM 1452 C CA . ILE A 1 201 ? 2.943 4.857 -8.245 1.00 94.75 201 ILE A CA 1
ATOM 1453 C C . ILE A 1 201 ? 4.297 5.573 -8.175 1.00 94.75 201 ILE A C 1
ATOM 1455 O O . ILE A 1 201 ? 5.044 5.558 -9.157 1.00 94.75 201 ILE A O 1
ATOM 1459 N N . GLU A 1 202 ? 4.619 6.111 -6.998 1.00 92.94 202 GLU A N 1
ATOM 1460 C CA . GLU A 1 202 ? 5.792 6.942 -6.707 1.00 92.94 202 GLU A CA 1
ATOM 1461 C C . GLU A 1 202 ? 6.526 6.433 -5.464 1.00 92.94 202 GLU A C 1
ATOM 1463 O O . GLU A 1 202 ? 5.913 5.806 -4.594 1.00 92.94 202 GLU A O 1
ATOM 1468 N N . VAL A 1 203 ? 7.831 6.715 -5.391 1.00 91.75 203 VAL A N 1
ATOM 1469 C CA . VAL A 1 203 ? 8.648 6.436 -4.206 1.00 91.75 203 VAL A CA 1
ATOM 1470 C C . VAL A 1 203 ? 8.325 7.483 -3.135 1.00 91.75 203 VAL A C 1
ATOM 1472 O O . VAL A 1 203 ? 8.508 8.674 -3.388 1.00 91.75 203 VAL A O 1
ATOM 1475 N N . PRO A 1 204 ? 7.827 7.070 -1.962 1.00 87.50 204 PRO A N 1
ATOM 1476 C CA . PRO A 1 204 ? 7.535 7.977 -0.860 1.00 87.50 204 PRO A CA 1
ATOM 1477 C C . PRO A 1 204 ? 8.815 8.501 -0.191 1.00 87.50 204 PRO A C 1
ATOM 1479 O O . PRO A 1 204 ? 9.891 7.931 -0.390 1.00 87.50 204 PRO A O 1
ATOM 1482 N N . PRO A 1 205 ? 8.710 9.532 0.668 1.00 87.06 205 PRO A N 1
ATOM 1483 C CA . PRO A 1 205 ? 9.778 9.854 1.611 1.00 87.06 205 PRO A CA 1
ATOM 1484 C C . PRO A 1 205 ? 10.073 8.675 2.561 1.00 87.06 205 PRO A C 1
ATOM 1486 O O . PRO A 1 205 ? 9.346 7.676 2.599 1.00 87.06 205 PRO A O 1
ATOM 1489 N N . GLU A 1 206 ? 11.165 8.783 3.317 1.00 85.56 206 GLU A N 1
ATOM 1490 C CA . GLU A 1 206 ? 11.599 7.752 4.265 1.00 85.56 206 GLU A CA 1
ATOM 1491 C C . GLU A 1 206 ? 10.493 7.432 5.299 1.00 85.56 206 GLU A C 1
ATOM 1493 O O . GLU A 1 206 ? 9.808 8.353 5.763 1.00 85.56 206 GLU A O 1
ATOM 1498 N N . PRO A 1 207 ? 10.260 6.145 5.631 1.00 85.38 207 PRO A N 1
ATOM 1499 C CA . PRO A 1 207 ? 9.276 5.753 6.635 1.00 85.38 207 PRO A CA 1
ATOM 1500 C C . PRO A 1 207 ? 9.589 6.366 8.005 1.00 85.38 207 PRO A C 1
ATOM 1502 O O . PRO A 1 207 ? 10.739 6.419 8.434 1.00 85.38 207 PRO A O 1
ATOM 1505 N N . VAL A 1 208 ? 8.544 6.789 8.716 1.00 89.38 208 VAL A N 1
ATOM 1506 C CA . VAL A 1 208 ? 8.650 7.295 10.092 1.00 89.38 208 VAL A CA 1
ATOM 1507 C C . VAL A 1 208 ? 8.118 6.212 11.032 1.00 89.38 208 VAL A C 1
ATOM 1509 O O . VAL A 1 208 ? 7.082 5.630 10.711 1.00 89.38 208 VAL A O 1
ATOM 1512 N N . PRO A 1 209 ? 8.745 5.920 12.184 1.00 84.75 209 PRO A N 1
ATOM 1513 C CA . PRO A 1 209 ? 8.178 4.977 13.150 1.00 84.75 209 PRO A CA 1
ATOM 1514 C C . PRO A 1 209 ? 6.734 5.358 13.541 1.00 84.75 209 PRO A C 1
ATOM 1516 O O . PRO A 1 209 ? 6.464 6.529 13.821 1.00 84.75 209 PRO A O 1
ATOM 1519 N N . CYS A 1 210 ? 5.783 4.409 13.570 1.00 76.06 210 CYS A N 1
ATOM 1520 C CA . CYS A 1 210 ? 4.481 4.674 14.195 1.00 76.06 210 CYS A CA 1
ATOM 1521 C C . CYS A 1 210 ? 4.703 4.790 15.713 1.00 76.06 210 CYS A C 1
ATOM 1523 O O . CYS A 1 210 ? 4.753 3.779 16.404 1.00 76.06 210 CYS A O 1
ATOM 1525 N N . ASP A 1 211 ? 4.735 6.012 16.251 1.00 73.50 211 ASP A N 1
ATOM 1526 C CA . ASP A 1 211 ? 4.633 6.268 17.704 1.00 73.50 211 ASP A CA 1
ATOM 1527 C C . ASP A 1 211 ? 3.239 5.935 18.276 1.00 73.50 211 ASP A C 1
ATOM 1529 O O . ASP A 1 211 ? 2.965 6.137 19.458 1.00 73.50 211 ASP A O 1
ATOM 1533 N N . ILE A 1 212 ? 2.324 5.421 17.445 1.00 67.62 212 ILE A N 1
ATOM 1534 C CA . ILE A 1 212 ? 1.045 4.900 17.919 1.00 67.62 212 ILE A CA 1
ATOM 1535 C C . ILE A 1 212 ? 1.364 3.658 18.756 1.00 67.62 212 ILE A C 1
ATOM 1537 O O . ILE A 1 212 ? 1.893 2.695 18.194 1.00 67.62 212 ILE A O 1
ATOM 1541 N N . PRO A 1 213 ? 1.037 3.644 20.063 1.00 61.44 213 PRO A N 1
ATOM 1542 C CA . PRO A 1 213 ? 1.280 2.491 20.912 1.00 61.44 213 PRO A CA 1
ATOM 1543 C C . PRO A 1 213 ? 0.658 1.266 20.251 1.00 61.44 213 PRO A C 1
ATOM 1545 O O . PRO A 1 213 ? -0.564 1.198 20.085 1.00 61.44 213 PRO A O 1
ATOM 1548 N N . LEU A 1 214 ? 1.497 0.316 19.825 1.00 58.91 214 LEU A N 1
ATOM 1549 C CA . LEU A 1 214 ? 0.995 -0.960 19.340 1.00 58.91 214 LEU A CA 1
ATOM 1550 C C . LEU A 1 214 ? 0.108 -1.531 20.451 1.00 58.91 214 LEU A C 1
ATOM 1552 O O . LEU A 1 214 ? 0.522 -1.499 21.618 1.00 58.91 214 LEU A O 1
ATOM 1556 N N . PRO A 1 215 ? -1.102 -2.033 20.134 1.00 61.19 215 PRO A N 1
ATOM 1557 C CA . PRO A 1 215 ? -1.890 -2.726 21.136 1.00 61.19 215 PRO A CA 1
ATOM 1558 C C . PRO A 1 215 ? -0.985 -3.794 21.760 1.00 61.19 215 PRO A C 1
ATOM 1560 O O . PRO A 1 215 ? -0.246 -4.452 21.015 1.00 61.19 215 PRO A O 1
ATOM 1563 N N . PRO A 1 216 ? -0.969 -3.924 23.100 1.00 65.00 216 PRO A N 1
ATOM 1564 C CA . PRO A 1 216 ? -0.068 -4.842 23.774 1.00 65.00 216 PRO A CA 1
ATOM 1565 C C . PRO A 1 216 ? -0.213 -6.196 23.098 1.00 65.00 216 PRO A C 1
ATOM 1567 O O . PRO A 1 216 ? -1.323 -6.732 23.023 1.00 65.00 216 PRO A O 1
ATOM 1570 N N . LYS A 1 217 ? 0.897 -6.690 22.525 1.00 63.19 217 LYS A N 1
ATOM 1571 C CA . LYS A 1 217 ? 0.948 -7.993 21.859 1.00 63.19 217 LYS A CA 1
ATOM 1572 C C . LYS A 1 217 ? 0.214 -8.951 22.787 1.00 63.19 217 LYS A C 1
ATOM 1574 O O . LYS A 1 217 ? 0.627 -8.998 23.951 1.00 63.19 217 LYS A O 1
ATOM 1579 N N . PRO A 1 218 ? -0.876 -9.616 22.345 1.00 65.38 218 PRO A N 1
ATOM 1580 C CA . PRO A 1 218 ? -1.657 -10.465 23.229 1.00 65.38 218 PRO A CA 1
ATOM 1581 C C . PRO A 1 218 ? -0.651 -11.356 23.921 1.00 65.38 218 PRO A C 1
ATOM 1583 O O . PRO A 1 218 ? 0.128 -12.035 23.240 1.00 65.38 218 PRO A O 1
ATOM 1586 N N . ALA A 1 219 ? -0.553 -11.199 25.247 1.00 64.25 219 ALA A N 1
ATOM 1587 C CA . ALA A 1 219 ? 0.406 -11.943 26.030 1.00 64.25 219 ALA A CA 1
ATOM 1588 C C . ALA A 1 219 ? 0.165 -13.380 25.616 1.00 64.25 219 ALA A C 1
ATOM 1590 O O . ALA A 1 219 ? -0.960 -13.862 25.748 1.00 64.25 219 ALA A O 1
ATOM 1591 N N . VAL A 1 220 ? 1.166 -14.001 24.986 1.00 64.12 220 VAL A N 1
ATOM 1592 C CA . VAL A 1 220 ? 1.094 -15.414 24.654 1.00 64.12 220 VAL A CA 1
ATOM 1593 C C . VAL A 1 220 ? 0.928 -16.045 26.015 1.00 64.12 220 VAL A C 1
ATOM 1595 O O . VAL A 1 220 ? 1.897 -16.114 26.773 1.00 64.12 220 VAL A O 1
ATOM 1598 N N . SER A 1 221 ? -0.319 -16.347 26.383 1.00 65.06 221 SER A N 1
ATOM 1599 C CA . SER A 1 221 ? -0.635 -17.034 27.612 1.00 65.06 221 SER A CA 1
ATOM 1600 C C . SER A 1 221 ? 0.168 -18.298 27.476 1.00 65.06 221 SER A C 1
ATOM 1602 O O . SER A 1 221 ? -0.122 -19.132 26.616 1.00 65.06 221 SER A O 1
ATOM 1604 N N . LYS A 1 222 ? 1.281 -18.338 28.214 1.00 63.47 222 LYS A N 1
ATOM 1605 C CA . LYS A 1 222 ? 2.148 -19.496 28.314 1.00 63.47 222 LYS A CA 1
ATOM 1606 C C . LYS A 1 222 ? 1.161 -20.639 28.505 1.00 63.47 222 LYS A C 1
ATOM 1608 O O . LYS A 1 222 ? 0.367 -20.513 29.442 1.00 63.47 222 LYS A O 1
ATOM 1613 N N . PRO A 1 223 ? 1.077 -21.613 27.578 1.00 65.00 223 PRO A N 1
ATOM 1614 C CA . PRO A 1 223 ? 0.053 -22.636 27.667 1.00 65.00 223 PRO A CA 1
ATOM 1615 C C . PRO A 1 223 ? 0.124 -23.157 29.089 1.00 65.00 223 PRO A C 1
ATOM 1617 O O . PRO A 1 223 ? 1.209 -23.553 29.531 1.00 65.00 223 PRO A O 1
ATOM 1620 N N . SER A 1 224 ? -0.976 -22.997 29.836 1.00 68.75 224 SER A N 1
ATOM 1621 C CA . SER A 1 224 ? -1.054 -23.526 31.191 1.00 68.75 224 SER A CA 1
ATOM 1622 C C . SER A 1 224 ? -0.529 -24.950 31.103 1.00 68.75 224 SER A C 1
ATOM 1624 O O . SER A 1 224 ? -0.944 -25.652 30.172 1.00 68.75 224 SER A O 1
ATOM 1626 N N . PRO A 1 225 ? 0.437 -25.339 31.957 1.00 73.25 225 PRO A N 1
ATOM 1627 C CA . PRO A 1 225 ? 1.016 -26.668 31.903 1.00 73.25 225 PRO A CA 1
ATOM 1628 C C . PRO A 1 225 ? -0.146 -27.643 31.830 1.00 73.25 22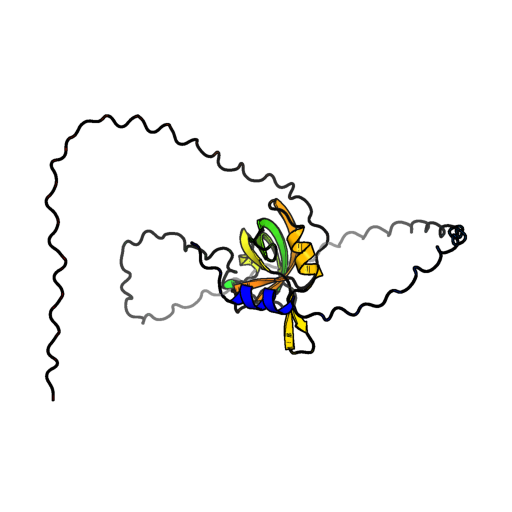5 PRO A C 1
ATOM 1630 O O . PRO A 1 225 ? -1.010 -27.637 32.709 1.00 73.25 225 PRO A O 1
ATOM 1633 N N . VAL A 1 226 ? -0.220 -28.380 30.719 1.00 71.50 226 VAL A N 1
ATOM 1634 C CA . VAL A 1 226 ? -1.206 -29.440 30.562 1.00 71.50 226 VAL A CA 1
ATOM 1635 C C . VAL A 1 226 ? -1.012 -30.306 31.802 1.00 71.50 226 VAL A C 1
ATOM 1637 O O . VAL A 1 226 ? 0.116 -30.771 32.010 1.00 71.50 226 VAL A O 1
ATOM 1640 N N . PRO A 1 227 ? -2.017 -30.432 32.690 1.00 71.50 227 PRO A N 1
ATOM 1641 C CA . PRO A 1 227 ? -1.867 -31.296 33.845 1.00 71.50 227 PRO A CA 1
ATOM 1642 C C . PRO A 1 227 ? -1.452 -32.671 33.313 1.00 71.50 227 PRO A C 1
ATOM 1644 O O . PRO A 1 227 ? -1.984 -33.085 32.277 1.00 71.50 227 PRO A O 1
ATOM 1647 N N . PRO A 1 228 ? -0.469 -33.342 33.940 1.00 68.56 228 PRO A N 1
ATOM 1648 C CA . PRO A 1 228 ? -0.040 -34.657 33.493 1.00 68.56 228 PRO A CA 1
ATOM 1649 C C . PRO A 1 228 ? -1.289 -35.519 33.348 1.00 68.56 228 PRO A C 1
ATOM 1651 O O . PRO A 1 228 ? -2.067 -35.650 34.296 1.00 68.56 228 PRO A O 1
ATOM 1654 N N . ALA A 1 229 ? -1.518 -36.015 32.129 1.00 57.91 229 ALA A N 1
ATOM 1655 C CA . ALA A 1 229 ? -2.614 -36.919 31.850 1.00 57.91 229 ALA A CA 1
ATOM 1656 C C . ALA A 1 229 ? -2.496 -38.061 32.858 1.00 57.91 229 ALA A C 1
ATOM 1658 O O . ALA A 1 229 ? -1.507 -38.793 32.865 1.00 57.91 229 ALA A O 1
ATOM 1659 N N . SER A 1 230 ? -3.461 -38.136 33.773 1.00 60.44 230 SER A N 1
ATOM 1660 C CA . SER A 1 230 ? -3.580 -39.282 34.654 1.00 60.44 230 SER A CA 1
ATOM 1661 C C . SER A 1 230 ? -3.923 -40.461 33.761 1.00 60.44 230 SER A C 1
ATOM 1663 O O . SER A 1 230 ? -5.012 -40.543 33.195 1.00 60.44 230 SER A O 1
ATOM 1665 N N . ASP A 1 231 ? -2.920 -41.306 33.578 1.00 54.97 231 ASP A N 1
ATOM 1666 C CA . ASP A 1 231 ? -2.983 -42.588 32.907 1.00 54.97 231 ASP A CA 1
ATOM 1667 C C . ASP A 1 231 ? -3.981 -43.470 33.666 1.00 54.97 231 ASP A C 1
ATOM 1669 O O . ASP A 1 231 ? -3.699 -44.001 34.739 1.00 54.97 231 ASP A O 1
ATOM 1673 N N . SER A 1 232 ? -5.223 -43.506 33.191 1.00 57.69 232 SER A N 1
ATOM 1674 C CA . SER A 1 232 ? -6.244 -44.452 33.635 1.00 57.69 232 SER A CA 1
ATOM 1675 C C . SER A 1 232 ? -7.361 -44.501 32.607 1.00 57.69 232 SER A C 1
ATOM 1677 O O . SER A 1 232 ? -8.397 -43.859 32.755 1.00 57.69 232 SER A O 1
ATOM 1679 N N . SER A 1 233 ? -7.138 -45.266 31.541 1.00 53.28 233 SER A N 1
ATOM 1680 C CA . SER A 1 233 ? -8.129 -46.214 31.016 1.00 53.28 233 SER A CA 1
ATOM 1681 C C . SER A 1 233 ? -7.556 -46.924 29.799 1.00 53.28 233 SER A C 1
ATOM 1683 O O . SER A 1 233 ? -7.485 -46.380 28.700 1.00 53.28 233 SER A O 1
ATOM 1685 N N . VAL A 1 234 ? -7.183 -48.181 30.021 1.00 57.06 234 VAL A N 1
ATOM 1686 C CA . VAL A 1 234 ? -7.082 -49.208 28.989 1.00 57.06 234 VAL A CA 1
ATOM 1687 C C . VAL A 1 234 ? -8.431 -49.271 28.272 1.00 57.06 234 VAL A C 1
ATOM 1689 O O . VAL A 1 234 ? -9.399 -49.812 28.800 1.00 57.06 234 VAL A O 1
ATOM 1692 N N . VAL A 1 235 ? -8.508 -48.688 27.078 1.00 64.25 235 VAL A N 1
ATOM 1693 C CA . VAL A 1 235 ? -9.613 -48.934 26.151 1.00 64.25 235 VAL A CA 1
ATOM 1694 C C . VAL A 1 235 ? -9.210 -50.149 25.312 1.00 64.25 235 VAL A C 1
ATOM 1696 O O . VAL A 1 235 ? -8.133 -50.123 24.709 1.00 64.25 235 VAL A O 1
ATOM 1699 N N . PRO A 1 236 ? -10.004 -51.233 25.278 1.00 68.38 236 PRO A N 1
ATOM 1700 C CA . PRO A 1 236 ? -9.695 -52.379 24.435 1.00 68.38 236 PRO A CA 1
ATOM 1701 C C . PRO A 1 236 ? -9.689 -51.966 22.952 1.00 68.38 236 PRO A C 1
ATOM 1703 O O . PRO A 1 236 ? -10.448 -51.074 22.554 1.00 68.38 236 PRO A O 1
ATOM 1706 N N . PRO A 1 237 ? -8.845 -52.600 22.120 1.00 63.41 237 PRO A N 1
ATOM 1707 C CA . PRO A 1 237 ? -8.735 -52.265 20.708 1.00 63.41 237 PRO A CA 1
ATOM 1708 C C . PRO A 1 237 ? -10.082 -52.479 20.013 1.00 63.41 237 PRO A C 1
ATOM 1710 O O . PRO A 1 237 ? -10.600 -53.593 19.939 1.00 63.41 237 PRO A O 1
ATOM 1713 N N . THR A 1 238 ? -10.651 -51.389 19.499 1.00 66.81 238 THR A N 1
ATOM 1714 C CA . THR A 1 238 ? -11.801 -51.445 18.597 1.00 66.81 238 THR A CA 1
ATOM 1715 C C . THR A 1 238 ? -11.337 -52.051 17.278 1.00 66.81 238 THR A C 1
ATOM 1717 O O . THR A 1 238 ? -10.337 -51.620 16.704 1.00 66.81 238 THR A O 1
ATOM 1720 N N . ALA A 1 239 ? -12.052 -53.085 16.836 1.00 72.94 239 ALA A N 1
ATOM 1721 C CA . ALA A 1 239 ? -11.784 -53.809 15.605 1.00 72.94 239 ALA A CA 1
ATOM 1722 C C . ALA A 1 239 ? -11.695 -52.861 14.390 1.00 72.94 239 ALA A C 1
ATOM 1724 O O . ALA A 1 239 ? -12.427 -51.867 14.331 1.00 72.94 239 ALA A O 1
ATOM 1725 N N . PRO A 1 240 ? -10.819 -53.155 13.413 1.00 72.00 240 PRO A N 1
ATOM 1726 C CA . PRO A 1 240 ? -10.658 -52.327 12.227 1.00 72.00 240 PRO A CA 1
ATOM 1727 C C . PRO A 1 240 ? -11.972 -52.231 11.447 1.00 72.00 240 PRO A C 1
ATOM 1729 O O . PRO A 1 240 ? -12.638 -53.234 11.187 1.00 72.00 240 PRO A O 1
ATOM 1732 N N . ALA A 1 241 ? -12.328 -51.002 11.068 1.00 76.12 241 ALA A N 1
ATOM 1733 C CA . ALA A 1 241 ? -13.454 -50.735 10.189 1.00 76.12 241 ALA A CA 1
ATOM 1734 C C . ALA A 1 241 ? -13.284 -51.503 8.862 1.00 76.12 241 ALA A C 1
ATOM 1736 O O . ALA A 1 241 ? -12.168 -51.560 8.331 1.00 76.12 241 ALA A O 1
ATOM 1737 N N . PRO A 1 242 ? -14.363 -52.088 8.311 1.00 76.94 242 PRO A N 1
ATOM 1738 C CA . PRO A 1 242 ? -14.299 -52.760 7.024 1.00 76.94 242 PRO A CA 1
ATOM 1739 C C . PRO A 1 242 ? -13.879 -51.768 5.927 1.00 76.94 242 PRO A C 1
ATOM 1741 O O . PRO A 1 242 ? -14.254 -50.591 5.981 1.00 76.94 242 PRO A O 1
ATOM 1744 N N . PRO A 1 243 ? -13.100 -52.220 4.930 1.00 79.62 243 PRO A N 1
ATOM 1745 C CA . PRO A 1 243 ? -12.650 -51.366 3.843 1.00 79.62 243 PRO A CA 1
ATOM 1746 C C . PRO A 1 243 ? -13.847 -50.783 3.073 1.00 79.62 243 PRO A C 1
ATOM 1748 O O . PRO A 1 243 ? -14.892 -51.434 2.967 1.00 79.62 243 PRO A O 1
ATOM 1751 N N . PRO A 1 244 ? -13.704 -49.568 2.515 1.00 74.12 244 PRO A N 1
ATOM 1752 C CA . PRO A 1 244 ? -14.747 -48.936 1.722 1.00 74.12 244 PRO A CA 1
ATOM 1753 C C . PRO A 1 244 ? -15.127 -49.841 0.546 1.00 74.12 244 PRO A C 1
ATOM 1755 O O . PRO A 1 244 ? -14.297 -50.166 -0.305 1.00 74.12 244 PRO A O 1
ATOM 1758 N N . GLN A 1 245 ? -16.393 -50.258 0.507 1.00 72.19 245 GLN A N 1
ATOM 1759 C CA . GLN A 1 245 ? -16.931 -50.993 -0.628 1.00 72.19 245 GLN A CA 1
ATOM 1760 C C . GLN A 1 245 ? -16.908 -50.076 -1.851 1.00 72.19 245 GLN A C 1
ATOM 1762 O O . GLN A 1 245 ? -17.495 -48.995 -1.857 1.00 72.19 245 GLN A O 1
ATOM 1767 N N . THR A 1 246 ? -16.181 -50.508 -2.878 1.00 74.38 246 THR A N 1
ATOM 1768 C CA . THR A 1 246 ? -16.136 -49.826 -4.171 1.00 74.38 246 THR A CA 1
ATOM 1769 C C . THR A 1 246 ? -17.503 -49.987 -4.840 1.00 74.38 246 THR A C 1
ATOM 1771 O O . THR A 1 246 ? -17.943 -51.126 -5.011 1.00 74.38 246 THR A O 1
ATOM 1774 N N . PRO A 1 247 ? -18.205 -48.899 -5.206 1.00 70.56 247 PRO A N 1
ATOM 1775 C CA . PRO A 1 247 ? -19.470 -49.012 -5.918 1.00 70.56 247 PRO A CA 1
ATOM 1776 C C . PRO A 1 247 ? -19.242 -49.655 -7.290 1.00 70.56 247 PRO A C 1
ATOM 1778 O O . PRO A 1 247 ? -18.342 -49.269 -8.037 1.00 70.56 247 PRO A O 1
ATOM 1781 N N . ALA A 1 248 ? -20.062 -50.661 -7.595 1.00 72.00 248 ALA A N 1
ATOM 1782 C CA . ALA A 1 248 ? -20.053 -51.361 -8.870 1.00 72.00 248 ALA A CA 1
ATOM 1783 C C . ALA A 1 248 ? -20.313 -50.384 -10.037 1.00 72.00 248 ALA A C 1
ATOM 1785 O O . ALA A 1 248 ? -21.139 -49.475 -9.900 1.00 72.00 248 ALA A O 1
ATOM 1786 N N . PRO A 1 249 ? -19.646 -50.559 -11.191 1.00 69.75 249 PRO A N 1
ATOM 1787 C CA . PRO A 1 249 ? -19.888 -49.727 -12.361 1.00 69.75 249 PRO A CA 1
ATOM 1788 C C . PRO A 1 249 ? -21.320 -49.924 -12.869 1.00 69.75 249 PRO A C 1
ATOM 1790 O O . PRO A 1 249 ? -21.762 -51.044 -13.130 1.00 69.75 249 PRO A O 1
ATOM 1793 N N . ALA A 1 250 ? -22.037 -48.809 -13.018 1.00 68.88 250 ALA A N 1
ATOM 1794 C CA . ALA A 1 250 ? -23.341 -48.767 -13.657 1.00 68.88 250 ALA A CA 1
ATOM 1795 C C . ALA A 1 250 ? -23.212 -49.255 -15.107 1.00 68.88 250 ALA A C 1
ATOM 1797 O O . ALA A 1 250 ? -22.485 -48.668 -15.910 1.00 68.88 250 ALA A O 1
ATOM 1798 N N . GLN A 1 251 ? -23.922 -50.335 -15.439 1.00 66.06 251 GLN A N 1
ATOM 1799 C CA . GLN A 1 251 ? -24.081 -50.777 -16.817 1.00 66.06 251 GLN A CA 1
ATOM 1800 C C . GLN A 1 251 ? -24.846 -49.698 -17.588 1.00 66.06 251 GLN A C 1
ATOM 1802 O O . GLN A 1 251 ? -26.030 -49.462 -17.350 1.00 66.06 251 GLN A O 1
ATOM 1807 N N . GLN A 1 252 ? -24.154 -49.027 -18.507 1.00 62.19 252 GLN A N 1
ATOM 1808 C CA . GLN A 1 252 ? -24.795 -48.211 -19.527 1.00 62.19 252 GLN A CA 1
ATOM 1809 C C . GLN A 1 252 ? -25.519 -49.146 -20.496 1.00 62.19 252 GLN A C 1
ATOM 1811 O O . GLN A 1 252 ? -24.898 -49.908 -21.236 1.00 62.19 252 GLN A O 1
ATOM 1816 N N . ALA A 1 253 ? -26.848 -49.092 -20.462 1.00 63.97 253 ALA A N 1
ATOM 1817 C CA . ALA A 1 253 ? -27.696 -49.669 -21.487 1.00 63.97 253 ALA A CA 1
ATOM 1818 C C . ALA A 1 253 ? -27.517 -48.867 -22.784 1.00 63.97 253 ALA A C 1
ATOM 1820 O O . ALA A 1 253 ? -27.793 -47.669 -22.827 1.00 63.97 253 ALA A O 1
ATOM 1821 N N . ALA A 1 254 ? -27.045 -49.545 -23.826 1.00 61.75 254 ALA A N 1
ATOM 1822 C CA . ALA A 1 254 ? -27.042 -49.038 -25.187 1.00 61.75 254 ALA A CA 1
ATOM 1823 C C . ALA A 1 254 ? -28.484 -48.931 -25.714 1.00 61.75 254 ALA A C 1
ATOM 1825 O O . ALA A 1 254 ? -29.265 -49.880 -25.600 1.00 61.75 254 ALA A O 1
ATOM 1826 N N . LYS A 1 255 ? -28.805 -47.785 -26.315 1.00 60.84 255 LYS A N 1
ATOM 1827 C CA . LYS A 1 255 ? -29.848 -47.615 -27.328 1.00 60.84 255 LYS A CA 1
ATOM 1828 C C . LYS A 1 255 ? -29.330 -46.665 -28.393 1.00 60.84 255 LYS A C 1
ATOM 1830 O O . LYS A 1 255 ? -28.682 -45.672 -27.999 1.00 60.84 255 LYS A O 1
#

pLDDT: mean 74.93, std 19.33, range [31.97, 98.0]